Protein AF-A0A973R5W4-F1 (afdb_monomer)

Sequence (242 aa):
MTTSAPGATTPPGGSQQPSSAPAGGQPSASGNPPPAAAARPLAYGGRLGATETSSTAATSLTVQASSGSSDGDTLLLSVMLTNTRSGGVGATDSAGNSYSVIADQSDGAGDRTLILGAVNAKALRSGGTVTLTFPATAERHAALDAFHGVTKVTGHSSATAASGSFASGAAPAASASSIVFGAAGVQGGSTVAWSSALTALPTLVVAPSDQLATAYAVVGSGSYQASGSCDHQWMADVVTLA

Secondary structure (DSSP, 8-state):
-------------------PPPP--------PPPPPPPPPPPEEEEEEEEEEEEEEEEEEEEEE-SSPPPTTEEEEEEEEEESPPSS--EEEETT--EEEEEEEEE-SSS-EEEEEEEEEE--PPTT-EEEEEEEEEEEEEEEEEEEES---EEEEEEEEESSSSEEEEEEEE-SSSEEEEEEEEE-SSSPPEE-TTSEEPPPEEETTTEEEEEEEEEE-SEEEEEEEE-SS-EEEEEEEE-

Mean predicted aligned error: 9.6 Å

Nearest PDB structures (foldseek):
  8qf8-assembly1_B  TM=5.170E-01  e=1.534E+00  Bacteroides thetaiotaomicron
  8qf8-assembly1_A  TM=5.169E-01  e=1.534E+00  Bacteroides thetaiotaomicron
  5opj-assembly1_A  TM=4.923E-01  e=2.147E+00  Bacteroides thetaiotaomicron
  6mrm-assembly1_A  TM=2.446E-01  e=1.265E+00  Red clover necrotic mosaic virus
  2uy9-assembly1_A  TM=1.902E-01  e=1.265E+00  Bacillus subtilis

Solvent-accessible surface area (backbone atoms only — not comparable to full-atom values): 13006 Å² total; per-residue (Å²): 139,92,81,84,89,81,90,88,84,88,88,83,90,83,94,77,87,89,86,86,81,84,83,80,78,75,84,80,79,81,69,74,76,78,78,77,78,77,84,55,67,78,45,82,68,47,76,25,26,60,42,71,44,79,53,79,67,38,46,62,50,69,32,52,18,76,43,56,55,54,70,44,23,21,40,37,38,38,37,25,37,32,67,27,48,88,72,72,68,48,36,37,34,75,62,71,43,62,34,46,77,70,42,76,32,60,73,84,85,24,36,34,20,35,34,29,37,24,67,55,23,62,42,37,44,52,80,28,41,39,43,37,38,38,40,52,20,36,32,41,36,38,39,34,36,34,28,33,45,33,76,42,78,63,36,51,24,58,31,60,46,80,48,43,61,47,56,1,47,67,18,46,28,88,33,83,57,19,39,42,40,23,41,35,23,27,69,30,64,59,81,76,43,70,39,90,82,42,50,74,48,87,60,47,75,38,89,92,35,34,30,38,37,36,31,34,35,82,42,50,56,52,70,48,57,26,43,31,45,38,70,26,28,34,20,20,30,18,40,19,32,59

Radius of gyration: 30.78 Å; Cα contacts (8 Å, |Δi|>4): 693; chains: 1; bounding box: 70×103×73 Å

pLDDT: mean 87.83, std 18.66, range [34.34, 98.88]

Foldseek 3Di:
DDDDDDDDDDDDDDDDDDDDDDDDDDPPPPDDDDPPDDQKDKDWPDWQWKDWDQAFWDFKDKTAGQAKDAQQKKKKKKKKFAQFDDDDKWKAKPQGFTWAWADWDDPVRHIIITIIMGGRDHMQHHRIMMMMGGGTTRIMIMIMIIIGSFHDWQWKFKDKDFFWKDKRDKIWAAAQKKKKKKWKWFDAFDDWDWDPQWAWDDWDADPPGTITTMTMDIDGTDIDIGITTGGGIMMMMMIMTD

Structure (mmCIF, N/CA/C/O backbone):
data_AF-A0A973R5W4-F1
#
_entry.id   AF-A0A973R5W4-F1
#
loop_
_atom_site.group_PDB
_atom_site.id
_atom_site.type_symbol
_atom_site.label_atom_id
_atom_site.label_alt_id
_atom_site.label_comp_id
_atom_site.label_asym_id
_atom_site.label_entity_id
_atom_site.label_seq_id
_atom_site.pdbx_PDB_ins_code
_atom_site.Cartn_x
_atom_site.Cartn_y
_atom_site.Cartn_z
_atom_site.occupancy
_atom_site.B_iso_or_equiv
_atom_site.auth_seq_id
_atom_site.auth_comp_id
_atom_site.auth_asym_id
_atom_site.auth_atom_id
_atom_site.pdbx_PDB_model_num
ATOM 1 N N . MET A 1 1 ? -24.355 85.443 29.921 1.00 41.81 1 MET A N 1
ATOM 2 C CA . MET A 1 1 ? -25.640 86.000 30.389 1.00 41.81 1 MET A CA 1
ATOM 3 C C . MET A 1 1 ? -26.669 84.875 30.263 1.00 41.81 1 MET A C 1
ATOM 5 O O . MET A 1 1 ? -27.002 84.552 29.137 1.00 41.81 1 MET A O 1
ATOM 9 N N . THR A 1 2 ? -26.939 84.013 31.249 1.00 48.06 2 THR A N 1
ATOM 10 C CA . THR A 1 2 ? -27.490 84.202 32.616 1.00 48.06 2 THR A CA 1
ATOM 11 C C . THR A 1 2 ? -28.967 84.613 32.655 1.00 48.06 2 THR A C 1
ATOM 13 O O . THR A 1 2 ? -29.273 85.799 32.648 1.00 48.06 2 THR A O 1
ATOM 16 N N . THR A 1 3 ? -29.849 83.618 32.771 1.00 46.31 3 THR A N 1
ATOM 17 C CA . THR A 1 3 ? -31.156 83.626 33.470 1.00 46.31 3 THR A CA 1
ATOM 18 C C . THR A 1 3 ? -31.479 82.141 33.747 1.00 46.31 3 THR A C 1
ATOM 20 O O . THR A 1 3 ? -31.414 81.334 32.829 1.00 46.31 3 THR A O 1
ATOM 23 N N . SER A 1 4 ? -31.461 81.654 34.994 1.00 40.12 4 SER A N 1
ATOM 24 C CA . SER A 1 4 ? -32.486 81.780 36.057 1.00 40.12 4 SER A CA 1
ATOM 25 C C . SER A 1 4 ? -33.725 80.906 35.758 1.00 40.12 4 SER A C 1
ATOM 27 O O . SER A 1 4 ? -34.471 81.255 34.856 1.00 40.12 4 SER A O 1
ATOM 29 N N . ALA A 1 5 ? -33.896 79.707 36.351 1.00 43.06 5 ALA A N 1
ATOM 30 C CA . ALA A 1 5 ? -34.339 79.411 37.744 1.00 43.06 5 ALA A CA 1
ATOM 31 C C . ALA A 1 5 ? -35.895 79.295 37.856 1.00 43.06 5 ALA A C 1
ATOM 33 O O . ALA A 1 5 ? -36.564 79.676 36.902 1.00 43.06 5 ALA A O 1
ATOM 34 N N . PRO A 1 6 ? -36.515 78.902 38.997 1.00 52.91 6 PRO A N 1
ATOM 35 C CA . PRO A 1 6 ? -36.261 77.745 39.890 1.00 52.91 6 PRO A CA 1
ATOM 36 C C . PRO A 1 6 ? -37.546 76.996 40.384 1.00 52.91 6 PRO A C 1
ATOM 38 O O . PRO A 1 6 ? -38.647 77.522 40.284 1.00 52.91 6 PRO A O 1
ATOM 41 N N . GLY A 1 7 ? -37.375 75.852 41.081 1.00 36.78 7 GLY A N 1
ATOM 42 C CA . GLY A 1 7 ? -38.355 75.251 42.033 1.00 36.78 7 GLY A CA 1
ATOM 43 C C . GLY A 1 7 ? -39.639 74.638 41.425 1.00 36.78 7 GLY A C 1
ATOM 44 O O . GLY A 1 7 ? -39.893 74.814 40.245 1.00 36.78 7 GLY A O 1
ATOM 45 N N . ALA A 1 8 ? -40.526 73.911 42.124 1.00 39.72 8 ALA A N 1
ATOM 46 C CA . ALA A 1 8 ? -40.527 73.150 43.396 1.00 39.72 8 ALA A CA 1
ATOM 47 C C . ALA A 1 8 ? -41.842 72.285 43.409 1.00 39.72 8 ALA A C 1
ATOM 49 O O . ALA A 1 8 ? -42.698 72.520 42.561 1.00 39.72 8 ALA A O 1
ATOM 50 N N . THR A 1 9 ? -42.144 71.283 44.255 1.00 41.94 9 THR A N 1
ATOM 51 C CA . THR A 1 9 ? -41.522 70.712 45.474 1.00 41.94 9 THR A CA 1
ATOM 52 C C . THR A 1 9 ? -41.948 69.230 45.642 1.00 41.94 9 THR A C 1
ATOM 54 O O . THR A 1 9 ? -43.009 68.840 45.164 1.00 41.94 9 THR A O 1
ATOM 57 N N . THR A 1 10 ? -41.172 68.417 46.366 1.00 41.16 10 THR A N 1
ATOM 58 C CA . THR A 1 10 ? -41.550 67.096 46.946 1.00 41.16 10 THR A CA 1
ATOM 59 C C . THR A 1 10 ? -42.310 67.275 48.289 1.00 41.16 10 THR A C 1
ATOM 61 O O . THR A 1 10 ? -42.297 68.406 48.781 1.00 41.16 10 THR A O 1
ATOM 64 N N . PRO A 1 11 ? -42.871 66.244 48.988 1.00 49.38 11 PRO A N 1
ATOM 65 C CA . PRO A 1 11 ? -43.066 64.797 48.708 1.00 49.38 11 PRO A CA 1
ATOM 66 C C . PRO A 1 11 ? -44.513 64.334 49.126 1.00 49.38 11 PRO A C 1
ATOM 68 O O . PRO A 1 11 ? -45.420 65.150 48.989 1.00 49.38 11 PRO A O 1
ATOM 71 N N . PRO A 1 12 ? -44.792 63.159 49.760 1.00 49.22 12 PRO A N 1
ATOM 72 C CA . PRO A 1 12 ? -44.347 61.761 49.575 1.00 49.22 12 PRO A CA 1
ATOM 73 C C . PRO A 1 12 ? -45.507 60.743 49.335 1.00 49.22 12 PRO A C 1
ATOM 75 O O . PRO A 1 12 ? -46.654 60.999 49.673 1.00 49.22 12 PRO A O 1
ATOM 78 N N . GLY A 1 13 ? -45.151 59.508 48.946 1.00 34.50 13 GLY A N 1
ATOM 79 C CA . GLY A 1 13 ? -45.700 58.275 49.555 1.00 34.50 13 GLY A CA 1
ATOM 80 C C . GLY A 1 13 ? -47.079 57.742 49.118 1.00 34.50 13 GLY A C 1
ATOM 81 O O . GLY A 1 13 ? -48.115 58.304 49.445 1.00 34.50 13 GLY A O 1
ATOM 82 N N . GLY A 1 14 ? -47.098 56.547 48.511 1.00 34.47 14 GLY A N 1
ATOM 83 C CA . GLY A 1 14 ? -48.326 55.767 48.295 1.00 34.47 14 GLY A CA 1
ATOM 84 C C . GLY A 1 14 ? -48.106 54.543 47.403 1.00 34.47 14 GLY A C 1
ATOM 85 O O . GLY A 1 14 ? -47.950 54.677 46.194 1.00 34.47 14 GLY A O 1
ATOM 86 N N . SER A 1 15 ? -48.081 53.343 47.982 1.00 39.19 15 SER A N 1
ATOM 87 C CA . SER A 1 15 ? -47.866 52.084 47.255 1.00 39.19 15 SER A CA 1
ATOM 88 C C . SER A 1 15 ? -49.168 51.495 46.700 1.00 39.19 15 SER A C 1
ATOM 90 O O . SER A 1 15 ? -50.037 51.120 47.487 1.00 39.19 15 SER A O 1
ATOM 92 N N . GLN A 1 16 ? -49.262 51.316 45.376 1.00 34.34 16 GLN A N 1
ATOM 93 C CA . GLN A 1 16 ? -50.253 50.442 44.730 1.00 34.34 16 GLN A CA 1
ATOM 94 C C . GLN A 1 16 ? -49.644 49.665 43.542 1.00 34.34 16 GLN A C 1
ATOM 96 O O . GLN A 1 16 ? -49.005 50.236 42.662 1.00 34.34 16 GLN A O 1
ATOM 101 N N . GLN A 1 17 ? -49.871 48.350 43.535 1.00 36.06 17 GLN A N 1
ATOM 102 C CA . GLN A 1 17 ? -49.859 47.453 42.362 1.00 36.06 17 GLN A CA 1
ATOM 103 C C . GLN A 1 17 ? -51.226 47.583 41.631 1.00 36.06 17 GLN A C 1
ATOM 105 O O . GLN A 1 17 ? -52.138 48.140 42.245 1.00 36.06 17 GLN A O 1
ATOM 110 N N . PRO A 1 18 ? -51.490 46.976 40.445 1.00 50.81 18 PRO A N 1
ATOM 111 C CA . PRO A 1 18 ? -50.604 46.299 39.482 1.00 50.81 18 PRO A CA 1
ATOM 112 C C . PRO A 1 18 ? -50.848 46.695 37.995 1.00 50.81 18 PRO A C 1
ATOM 114 O O . PRO A 1 18 ? -51.856 47.304 37.654 1.00 50.81 18 PRO A O 1
ATOM 117 N N . SER A 1 19 ? -50.007 46.223 37.064 1.00 40.34 19 SER A N 1
ATOM 118 C CA . SER A 1 19 ? -50.464 45.636 35.777 1.00 40.34 19 SER A CA 1
ATOM 119 C C . SER A 1 19 ? -49.307 44.974 35.011 1.00 40.34 19 SER A C 1
ATOM 121 O O . SER A 1 19 ? -48.153 45.377 35.116 1.00 40.34 19 SER A O 1
ATOM 123 N N . SER A 1 20 ? -49.615 43.887 34.302 1.00 41.31 20 SER A N 1
ATOM 124 C CA . SER A 1 20 ? -48.661 42.921 33.739 1.00 41.31 20 SER A CA 1
ATOM 125 C C . SER A 1 20 ? -48.180 43.250 32.322 1.00 41.31 20 SER A C 1
ATOM 127 O O . SER A 1 20 ? -49.003 43.492 31.439 1.00 41.31 20 SER A O 1
ATOM 129 N N . ALA A 1 21 ? -46.877 43.100 32.068 1.00 45.41 21 ALA A N 1
ATOM 130 C CA . ALA A 1 21 ? -46.329 42.913 30.721 1.00 45.41 21 ALA A CA 1
ATOM 131 C C . ALA A 1 21 ? -46.312 41.410 30.349 1.00 45.41 21 ALA A C 1
ATOM 133 O O . ALA A 1 21 ? -46.141 40.575 31.242 1.00 45.41 21 ALA A O 1
ATOM 134 N N . PRO A 1 22 ? -46.501 41.032 29.069 1.00 42.78 22 PRO A N 1
ATOM 135 C CA . PRO A 1 22 ? -46.602 39.630 28.671 1.00 42.78 22 PRO A CA 1
ATOM 136 C C . PRO A 1 22 ? -45.238 38.927 28.643 1.00 42.78 22 PRO A C 1
ATOM 138 O O . PRO A 1 22 ? -44.212 39.522 28.317 1.00 42.78 22 PRO A O 1
ATOM 141 N N . ALA A 1 23 ? -45.242 37.631 28.957 1.00 42.50 23 ALA A N 1
ATOM 142 C CA . ALA A 1 23 ? -44.045 36.801 28.953 1.00 42.50 23 ALA A CA 1
ATOM 143 C C . ALA A 1 23 ? -43.488 36.625 27.530 1.00 42.50 23 ALA A C 1
ATOM 145 O O . ALA A 1 23 ? -44.130 36.023 26.668 1.00 42.50 23 ALA A O 1
ATOM 146 N N . GLY A 1 24 ? -42.260 37.095 27.301 1.00 38.72 24 GLY A N 1
ATOM 147 C CA . GLY A 1 24 ? -41.472 36.688 26.142 1.00 38.72 24 GLY A CA 1
ATOM 148 C C . GLY A 1 24 ? -41.091 35.217 26.288 1.00 38.72 24 GLY A C 1
ATOM 149 O O . GLY A 1 24 ? -40.287 34.871 27.152 1.00 38.72 24 GLY A O 1
ATOM 150 N N . GLY A 1 25 ? -41.683 34.346 25.472 1.00 36.06 25 GLY A N 1
ATOM 151 C CA . GLY A 1 25 ? -41.380 32.920 25.503 1.00 36.06 25 GLY A CA 1
ATOM 152 C C . GLY A 1 25 ? -39.936 32.651 25.086 1.00 36.06 25 GLY A C 1
ATOM 153 O O . GLY A 1 25 ? -39.581 32.852 23.926 1.00 36.06 25 GLY A O 1
ATOM 154 N N . GLN A 1 26 ? -39.111 32.146 26.009 1.00 50.00 26 GLN A N 1
ATOM 155 C CA . GLN A 1 26 ? -37.865 31.486 25.625 1.00 50.00 26 GLN A CA 1
ATOM 156 C C . GLN A 1 26 ? -38.207 30.266 24.755 1.00 50.00 26 GLN A C 1
ATOM 158 O O . GLN A 1 26 ? -39.028 29.446 25.180 1.00 50.00 26 GLN A O 1
ATOM 163 N N . PRO A 1 27 ? -37.587 30.091 23.573 1.00 44.69 27 PRO A N 1
ATOM 164 C CA . PRO A 1 27 ? -37.740 28.860 22.815 1.00 44.69 27 PRO A CA 1
ATOM 165 C C . PRO A 1 27 ? -37.161 27.703 23.635 1.00 44.69 27 PRO A C 1
ATOM 167 O O . PRO A 1 27 ? -35.961 27.650 23.909 1.00 44.69 27 PRO A O 1
ATOM 170 N N . SER A 1 28 ? -38.029 26.780 24.050 1.00 47.47 28 SER A N 1
ATOM 171 C CA . SER A 1 28 ? -37.620 25.575 24.766 1.00 47.47 28 SER A CA 1
ATOM 172 C C . SER A 1 28 ? -36.953 24.617 23.780 1.00 47.47 28 SER A C 1
ATOM 174 O O . SER A 1 28 ? -37.613 23.828 23.107 1.00 47.47 28 SER A O 1
ATOM 176 N N . ALA A 1 29 ? -35.630 24.718 23.656 1.00 55.09 29 ALA A N 1
ATOM 177 C CA . ALA A 1 29 ? -34.817 23.808 22.859 1.00 55.09 29 ALA A CA 1
ATOM 178 C C . ALA A 1 29 ? -34.617 22.472 23.602 1.00 55.09 29 ALA A C 1
ATOM 180 O O . ALA A 1 29 ? -33.504 22.100 23.958 1.00 55.09 29 ALA A O 1
ATOM 181 N N . SER A 1 30 ? -35.706 21.735 23.836 1.00 55.31 30 SER A N 1
ATOM 182 C CA . SER A 1 30 ? -35.709 20.391 24.438 1.00 55.31 30 SER A CA 1
ATOM 183 C C . SER A 1 30 ? -35.350 19.277 23.438 1.00 55.31 30 SER A C 1
ATOM 185 O O . SER A 1 30 ? -35.745 18.122 23.594 1.00 55.31 30 SER A O 1
ATOM 187 N N . GLY A 1 31 ? -34.573 19.614 22.405 1.00 50.41 31 GLY A N 1
ATOM 188 C CA . GLY A 1 31 ? -33.972 18.645 21.500 1.00 50.41 31 GLY A CA 1
ATOM 189 C C . GLY A 1 31 ? -32.718 18.057 22.133 1.00 50.41 31 GLY A C 1
ATOM 190 O O . GLY A 1 31 ? -31.652 18.664 22.059 1.00 50.41 31 GLY A O 1
ATOM 191 N N . ASN A 1 32 ? -32.834 16.870 22.731 1.00 59.94 32 ASN A N 1
ATOM 192 C CA . ASN A 1 32 ? -31.657 16.067 23.060 1.00 59.94 32 ASN A CA 1
ATOM 193 C C . ASN A 1 32 ? -30.874 15.841 21.748 1.00 59.94 32 ASN A C 1
ATOM 195 O O . ASN A 1 32 ? -31.508 15.453 20.759 1.00 59.94 32 ASN A O 1
ATOM 199 N N . PRO A 1 33 ? -29.555 16.110 21.678 1.00 58.47 33 PRO A N 1
ATOM 200 C CA . PRO A 1 33 ? -28.809 15.909 20.441 1.00 58.47 33 PRO A CA 1
ATOM 201 C C . PRO A 1 33 ? -28.956 14.450 19.983 1.00 58.47 33 PRO A C 1
ATOM 203 O O . PRO A 1 33 ? -29.009 13.554 20.836 1.00 58.47 33 PRO A O 1
ATOM 206 N N . PRO A 1 34 ? -29.047 14.186 18.664 1.00 58.06 34 PRO A N 1
ATOM 207 C CA . PRO A 1 34 ? -29.135 12.819 18.171 1.00 58.06 34 PRO A CA 1
ATOM 208 C C . PRO A 1 34 ? -27.940 12.019 18.711 1.00 58.06 34 PRO A C 1
ATOM 210 O O . PRO A 1 34 ? -26.826 12.554 18.743 1.00 58.06 34 PRO A O 1
ATOM 213 N N . PRO A 1 35 ? -28.150 10.771 19.172 1.00 53.19 35 PRO A N 1
ATOM 214 C CA . PRO A 1 35 ? -27.073 9.975 19.742 1.00 53.19 35 PRO A CA 1
ATOM 215 C C . PRO A 1 35 ? -25.936 9.865 18.728 1.00 53.19 35 PRO A C 1
ATOM 217 O O . PRO A 1 35 ? -26.168 9.548 17.559 1.00 53.19 35 PRO A O 1
ATOM 220 N N . ALA A 1 36 ? -24.713 10.153 19.177 1.00 65.62 36 ALA A N 1
ATOM 221 C CA . ALA A 1 36 ? -23.533 10.051 18.333 1.00 65.62 36 ALA A CA 1
ATOM 222 C C . ALA A 1 36 ? -23.458 8.640 17.733 1.00 65.62 36 ALA A C 1
ATOM 224 O O . ALA A 1 36 ? -23.606 7.648 18.453 1.00 65.62 36 ALA A O 1
ATOM 225 N N . ALA A 1 37 ? -23.247 8.555 16.418 1.00 64.31 37 ALA A N 1
ATOM 226 C CA . ALA A 1 37 ? -23.084 7.273 15.749 1.00 64.31 37 ALA A CA 1
ATOM 227 C C . ALA A 1 37 ? -21.925 6.504 16.401 1.00 64.31 37 ALA A C 1
ATOM 229 O O . ALA A 1 37 ? -20.855 7.068 16.640 1.00 64.31 37 ALA A O 1
ATOM 230 N N . ALA A 1 38 ? -22.150 5.227 16.715 1.00 68.38 38 ALA A N 1
ATOM 231 C CA . ALA A 1 38 ? -21.132 4.397 17.344 1.00 68.38 38 ALA A CA 1
ATOM 232 C C . ALA A 1 38 ? -19.883 4.319 16.451 1.00 68.38 38 ALA A C 1
ATOM 234 O O . ALA A 1 38 ? -19.994 4.135 15.236 1.00 68.38 38 ALA A O 1
ATOM 235 N N . ALA A 1 39 ? -18.700 4.446 17.058 1.00 77.12 39 ALA A N 1
ATOM 236 C CA . ALA A 1 39 ? -17.440 4.331 16.336 1.00 77.12 39 ALA A CA 1
ATOM 237 C C . ALA A 1 39 ? -17.351 2.959 15.651 1.00 77.12 39 ALA A C 1
ATOM 239 O O . ALA A 1 39 ? -17.569 1.917 16.275 1.00 77.12 39 ALA A O 1
ATOM 240 N N . ARG A 1 40 ? -17.047 2.964 14.353 1.00 87.31 40 ARG A N 1
ATOM 241 C CA . ARG A 1 40 ? -16.944 1.741 13.557 1.00 87.31 40 ARG A CA 1
ATOM 242 C C . ARG A 1 40 ? -15.631 1.021 13.896 1.00 87.31 40 ARG A C 1
ATOM 244 O O . ARG A 1 40 ? -14.597 1.686 13.922 1.00 87.31 40 ARG A O 1
ATOM 251 N N . PRO A 1 41 ? -15.638 -0.297 14.169 1.00 92.75 41 PRO A N 1
ATOM 252 C CA . PRO A 1 41 ? -14.423 -1.017 14.545 1.00 92.75 41 PRO A CA 1
ATOM 253 C C . PRO A 1 41 ? -13.398 -1.047 13.405 1.00 92.75 41 PRO A C 1
ATOM 255 O O . PRO A 1 41 ? -13.768 -1.064 12.227 1.00 92.75 41 PRO A O 1
ATOM 258 N N . LEU A 1 42 ? -12.11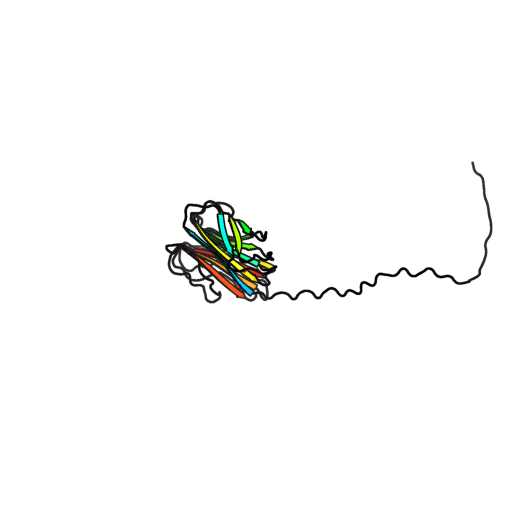5 -1.103 13.775 1.00 95.81 42 LEU A N 1
ATOM 259 C CA . LEU A 1 42 ? -11.014 -1.280 12.831 1.00 95.81 42 LEU A CA 1
ATOM 260 C C . LEU A 1 42 ? -11.078 -2.671 12.194 1.00 95.81 42 LEU A C 1
ATOM 262 O O . LEU A 1 42 ? -11.038 -3.684 12.891 1.00 95.81 42 LEU A O 1
ATOM 266 N N . ALA A 1 43 ? -11.175 -2.715 10.866 1.00 97.19 43 ALA A N 1
ATOM 267 C CA . ALA A 1 43 ? -11.211 -3.955 10.097 1.00 97.19 43 ALA A CA 1
ATOM 268 C C . ALA A 1 43 ? -10.709 -3.743 8.663 1.00 97.19 43 ALA A C 1
ATOM 270 O O . ALA A 1 43 ? -10.750 -2.633 8.135 1.00 97.19 43 ALA A O 1
ATOM 271 N N . TYR A 1 44 ? -10.279 -4.823 8.014 1.00 98.19 44 TYR A N 1
ATOM 272 C CA . TYR A 1 44 ? -10.067 -4.848 6.567 1.00 98.19 44 TYR A CA 1
ATOM 273 C C . TYR A 1 44 ? -11.412 -5.016 5.851 1.00 98.19 44 TYR A C 1
ATOM 275 O O . TYR A 1 44 ? -12.197 -5.893 6.208 1.00 98.19 44 TYR A O 1
ATOM 283 N N . GLY A 1 45 ? -11.672 -4.159 4.865 1.00 97.50 45 GLY A N 1
ATOM 284 C CA . GLY A 1 45 ? -12.884 -4.162 4.044 1.00 97.50 45 GLY A CA 1
ATOM 285 C C . GLY A 1 45 ? -12.760 -4.932 2.730 1.00 97.50 45 GLY A C 1
ATOM 286 O O . GLY A 1 45 ? -13.772 -5.176 2.078 1.00 97.50 45 GLY A O 1
ATOM 287 N N . GLY A 1 46 ? -11.544 -5.332 2.349 1.00 98.19 46 GLY A N 1
ATOM 288 C CA . GLY A 1 46 ? -11.275 -6.102 1.135 1.00 98.19 46 GLY A CA 1
ATOM 289 C C . GLY A 1 46 ? -10.501 -5.339 0.057 1.00 98.19 46 GLY A C 1
ATOM 290 O O . GLY A 1 46 ? -10.396 -4.110 0.067 1.00 98.19 46 GLY A O 1
ATOM 291 N N . ARG A 1 47 ? -9.973 -6.111 -0.898 1.00 98.56 47 ARG A N 1
ATOM 292 C CA . ARG A 1 47 ? -9.317 -5.639 -2.121 1.00 98.56 47 ARG A CA 1
ATOM 293 C C . ARG A 1 47 ? -10.399 -5.145 -3.073 1.00 98.56 47 ARG A C 1
ATOM 295 O O . ARG A 1 47 ? -11.183 -5.944 -3.577 1.00 98.56 47 ARG A O 1
ATOM 302 N N . LEU A 1 48 ? -10.434 -3.838 -3.314 1.00 98.50 48 LEU A N 1
ATOM 303 C CA . LEU A 1 48 ? -11.397 -3.212 -4.218 1.00 98.50 48 LEU A CA 1
ATOM 304 C C . LEU A 1 48 ? -11.006 -3.380 -5.681 1.00 98.50 48 LEU A C 1
ATOM 306 O O . LEU A 1 48 ? -11.876 -3.492 -6.532 1.00 98.50 48 LEU A O 1
ATOM 310 N N . GLY A 1 49 ? -9.710 -3.368 -5.984 1.00 98.38 49 GLY A N 1
ATOM 311 C CA . GLY A 1 49 ? -9.212 -3.456 -7.350 1.00 98.38 49 GLY A CA 1
ATOM 312 C C . GLY A 1 49 ? -7.708 -3.673 -7.397 1.00 98.38 49 GLY A C 1
ATOM 313 O O . GLY A 1 49 ? -6.993 -3.382 -6.438 1.00 98.38 49 GLY A O 1
ATOM 314 N N . ALA A 1 50 ? -7.230 -4.192 -8.520 1.00 97.75 50 ALA A N 1
ATOM 315 C CA . ALA A 1 50 ? -5.813 -4.360 -8.801 1.00 97.75 50 ALA A CA 1
ATOM 316 C C . ALA A 1 50 ? -5.552 -4.195 -10.299 1.00 97.75 50 ALA A C 1
ATOM 318 O O . ALA A 1 50 ? -6.435 -4.444 -11.122 1.00 97.75 50 ALA A O 1
ATOM 319 N N . THR A 1 51 ? -4.352 -3.757 -10.666 1.00 95.75 51 THR A N 1
ATOM 320 C CA . THR A 1 51 ? -3.904 -3.689 -12.062 1.00 95.75 51 THR A CA 1
ATOM 321 C C . THR A 1 51 ? -2.389 -3.815 -12.109 1.00 95.75 51 THR A C 1
ATOM 323 O O . THR A 1 51 ? -1.688 -3.211 -11.302 1.00 95.75 51 THR A O 1
ATOM 326 N N . GLU A 1 52 ? -1.888 -4.590 -13.062 1.00 88.56 52 GLU A N 1
ATOM 327 C CA . GLU A 1 52 ? -0.466 -4.864 -13.248 1.00 88.56 52 GLU A CA 1
ATOM 328 C C . GLU A 1 52 ? -0.135 -4.793 -14.747 1.00 88.56 52 GLU A C 1
ATOM 330 O O . GLU A 1 52 ? -0.971 -5.133 -15.590 1.00 88.56 52 GLU A O 1
ATOM 335 N N . THR A 1 53 ? 1.010 -4.221 -15.122 1.00 84.31 53 THR A N 1
ATOM 336 C CA . THR A 1 53 ? 1.350 -3.966 -16.531 1.00 84.31 53 THR A CA 1
ATOM 337 C C . THR A 1 53 ? 2.853 -3.781 -16.739 1.00 84.31 53 THR A C 1
ATOM 339 O O . THR A 1 53 ? 3.411 -2.776 -16.297 1.00 84.31 53 THR A O 1
ATOM 342 N N . SER A 1 54 ? 3.460 -4.667 -17.536 1.00 76.56 54 SER A N 1
ATOM 343 C CA . SER A 1 54 ? 4.706 -4.398 -18.270 1.00 76.56 54 SER A CA 1
ATOM 344 C C . SER A 1 54 ? 4.346 -3.889 -19.667 1.00 76.56 54 SER A C 1
ATOM 346 O O . SER A 1 54 ? 3.643 -4.569 -20.420 1.00 76.56 54 SER A O 1
ATOM 348 N N . SER A 1 55 ? 4.740 -2.659 -20.006 1.00 67.62 55 SER A N 1
ATOM 349 C CA . SER A 1 55 ? 4.424 -2.049 -21.304 1.00 67.62 55 SER A CA 1
ATOM 350 C C . SER A 1 55 ? 5.459 -1.005 -21.724 1.00 67.62 55 SER A C 1
ATOM 352 O O . SER A 1 55 ? 6.428 -0.730 -21.023 1.00 67.62 55 SER A O 1
ATOM 354 N N . THR A 1 56 ? 5.224 -0.347 -22.864 1.00 80.31 56 THR A N 1
ATOM 355 C CA . THR A 1 56 ? 5.872 0.936 -23.175 1.00 80.31 56 THR A CA 1
ATOM 356 C C . THR A 1 56 ? 5.737 1.902 -21.996 1.00 80.31 56 THR A C 1
ATOM 358 O O . THR A 1 56 ? 4.694 1.926 -21.335 1.00 80.31 56 THR A O 1
ATOM 361 N N . ALA A 1 57 ? 6.785 2.698 -21.759 1.00 90.06 57 ALA A N 1
ATOM 362 C CA . ALA A 1 57 ? 6.853 3.616 -20.632 1.00 90.06 57 ALA A CA 1
ATOM 363 C C . ALA A 1 57 ? 5.641 4.561 -20.576 1.00 90.06 57 ALA A C 1
ATOM 365 O O . ALA A 1 57 ? 5.304 5.219 -21.563 1.00 90.06 57 ALA A O 1
ATOM 366 N N . ALA A 1 58 ? 5.015 4.641 -19.404 1.00 94.44 58 ALA A N 1
ATOM 367 C CA . ALA A 1 58 ? 3.799 5.408 -19.158 1.00 94.44 58 ALA A CA 1
ATOM 368 C C . ALA A 1 58 ? 3.971 6.366 -17.970 1.00 94.44 58 ALA A C 1
ATOM 370 O O . ALA A 1 58 ? 4.887 6.215 -17.163 1.00 94.44 58 ALA A O 1
ATOM 371 N N . THR A 1 59 ? 3.071 7.343 -17.862 1.00 97.00 59 THR A N 1
ATOM 372 C CA . THR A 1 59 ? 3.021 8.346 -16.778 1.00 97.00 59 THR A CA 1
ATOM 373 C C . THR A 1 59 ? 1.736 8.271 -15.946 1.00 97.00 59 THR A C 1
ATOM 375 O O . THR A 1 59 ? 1.498 9.108 -15.074 1.00 97.00 59 THR A O 1
ATOM 378 N N . SER A 1 60 ? 0.879 7.283 -16.217 1.00 96.56 60 SER A N 1
ATOM 379 C CA . SER A 1 60 ? -0.349 7.034 -15.464 1.00 96.56 60 SER A CA 1
ATOM 380 C C . SER A 1 60 ? -0.753 5.559 -15.465 1.00 96.56 60 SER A C 1
ATOM 382 O O . SER A 1 60 ? -0.347 4.768 -16.324 1.00 96.56 60 SER A O 1
ATOM 384 N N . LEU A 1 61 ? -1.543 5.166 -14.468 1.00 96.44 61 LEU A N 1
ATOM 385 C CA . LEU A 1 61 ? -2.162 3.847 -14.339 1.00 96.44 61 LEU A CA 1
ATOM 386 C C . LEU A 1 61 ? -3.568 4.030 -13.764 1.00 96.44 61 LEU A C 1
ATOM 388 O O . LEU A 1 61 ? -3.761 4.834 -12.854 1.00 96.44 61 LEU A O 1
ATOM 392 N N . THR A 1 62 ? -4.538 3.272 -14.266 1.00 98.00 62 THR A N 1
ATOM 393 C CA . THR A 1 62 ? -5.903 3.274 -13.732 1.00 98.00 62 THR A CA 1
ATOM 394 C C . THR A 1 62 ? -6.205 1.925 -13.104 1.00 98.00 62 THR A C 1
ATOM 396 O O . THR A 1 62 ? -6.142 0.910 -13.791 1.00 98.00 62 THR A O 1
ATOM 399 N N . VAL A 1 63 ? -6.584 1.925 -11.825 1.00 98.31 63 VAL A N 1
ATOM 400 C CA . VAL A 1 63 ? -7.130 0.754 -11.133 1.00 98.31 63 VAL A CA 1
ATOM 401 C C . VAL A 1 63 ? -8.652 0.821 -11.192 1.00 98.31 63 VAL A C 1
ATOM 403 O O . VAL A 1 63 ? -9.254 1.799 -10.745 1.00 98.31 63 VAL A O 1
ATOM 406 N N . GLN A 1 64 ? -9.273 -0.218 -11.747 1.00 98.44 64 GLN A N 1
ATOM 407 C CA . GLN A 1 64 ? -10.728 -0.391 -11.761 1.00 98.44 64 GLN A CA 1
ATOM 408 C C . GLN A 1 64 ? -11.181 -1.058 -10.457 1.00 98.44 64 GLN A C 1
ATOM 410 O O . GLN A 1 64 ? -10.642 -2.097 -10.072 1.00 98.44 64 GLN A O 1
ATOM 415 N N . ALA A 1 65 ? -12.177 -0.482 -9.788 1.00 98.25 65 ALA A N 1
ATOM 416 C CA . ALA A 1 65 ? -12.770 -1.045 -8.583 1.00 98.25 65 ALA A CA 1
ATOM 417 C C . ALA A 1 65 ? -13.795 -2.132 -8.960 1.00 98.25 65 ALA A C 1
ATOM 419 O O . ALA A 1 65 ? -14.888 -1.831 -9.441 1.00 98.25 65 ALA A O 1
ATOM 420 N N . SER A 1 66 ? -13.456 -3.404 -8.752 1.00 97.69 66 SER A N 1
ATOM 421 C CA . SER A 1 66 ? -14.371 -4.537 -8.928 1.00 97.69 66 SER A CA 1
ATOM 422 C C . SER A 1 66 ? -15.456 -4.562 -7.843 1.00 97.69 66 SER A C 1
ATOM 424 O O . SER A 1 66 ? -16.614 -4.856 -8.142 1.00 97.69 66 SER A O 1
ATOM 426 N N . SER A 1 67 ? -15.130 -4.159 -6.612 1.00 97.00 67 SER A N 1
ATOM 427 C CA . SER A 1 67 ? -16.080 -3.948 -5.510 1.00 97.00 67 SER A CA 1
ATOM 428 C C . SER A 1 67 ? -16.073 -2.496 -5.022 1.00 97.00 67 SER A C 1
ATOM 430 O O . SER A 1 67 ? -15.162 -1.732 -5.324 1.00 97.00 67 SER A O 1
ATOM 432 N N . GLY A 1 68 ? -17.112 -2.092 -4.284 1.00 94.88 68 GLY A N 1
ATOM 433 C CA . GLY A 1 68 ? -17.222 -0.735 -3.738 1.00 94.88 68 GLY A CA 1
ATOM 434 C C . GLY A 1 68 ? -16.805 -0.624 -2.268 1.00 94.88 68 GLY A C 1
ATOM 435 O O . GLY A 1 68 ? -16.915 -1.597 -1.524 1.00 94.88 68 GLY A O 1
ATOM 436 N N . SER A 1 69 ? -16.384 0.571 -1.853 1.00 97.81 69 SER A N 1
ATOM 437 C CA . SER A 1 69 ? -16.173 0.944 -0.449 1.00 97.81 69 SER A CA 1
ATOM 438 C C . SER A 1 69 ? -17.429 1.562 0.176 1.00 97.81 69 SER A C 1
ATOM 440 O O . SER A 1 69 ? -18.386 1.925 -0.513 1.00 97.81 69 SER A O 1
ATOM 442 N N . SER A 1 70 ? -17.412 1.714 1.499 1.00 97.50 70 SER A N 1
ATOM 443 C CA . SER A 1 70 ? -18.364 2.543 2.246 1.00 97.50 70 SER A CA 1
ATOM 444 C C . SER A 1 70 ? -17.872 3.992 2.353 1.00 97.50 70 SER A C 1
ATOM 446 O O . SER A 1 70 ? -16.683 4.266 2.180 1.00 97.50 70 SER A O 1
ATOM 448 N N . ASP A 1 71 ? -18.778 4.923 2.666 1.00 96.94 71 ASP A N 1
ATOM 449 C CA . ASP A 1 71 ? -18.394 6.279 3.075 1.00 96.94 71 ASP A CA 1
ATOM 450 C C . ASP A 1 71 ? -17.645 6.222 4.417 1.00 96.94 71 ASP A C 1
ATOM 452 O O . ASP A 1 71 ? -18.025 5.477 5.325 1.00 96.94 71 ASP A O 1
ATOM 456 N N . GLY A 1 72 ? -16.577 7.008 4.540 1.00 97.38 72 GLY A N 1
ATOM 457 C CA . GLY A 1 72 ? -15.712 7.035 5.719 1.00 97.38 72 GLY A CA 1
ATOM 458 C C . GLY A 1 72 ? -14.699 5.886 5.797 1.00 97.38 72 GLY A C 1
ATOM 459 O O . GLY A 1 72 ? -13.943 5.820 6.765 1.00 97.38 72 GLY A O 1
ATOM 460 N N . ASP A 1 73 ? -14.638 4.997 4.800 1.00 98.44 73 ASP A N 1
ATOM 461 C CA . ASP A 1 73 ? -13.531 4.042 4.683 1.00 98.44 73 ASP A CA 1
ATOM 462 C C . ASP A 1 73 ? -12.204 4.776 4.443 1.00 98.44 73 ASP A C 1
ATOM 464 O O . ASP A 1 73 ? -12.156 5.847 3.841 1.00 98.44 73 ASP A O 1
ATOM 468 N N . THR A 1 74 ? -11.099 4.182 4.886 1.00 98.69 74 THR A N 1
ATOM 469 C CA . THR A 1 74 ? -9.764 4.566 4.424 1.00 98.69 74 THR A CA 1
ATOM 470 C C . THR A 1 74 ? -9.376 3.672 3.261 1.00 98.69 74 THR A C 1
ATOM 472 O O . THR A 1 74 ? -9.425 2.449 3.378 1.00 98.69 74 THR A O 1
ATOM 475 N N . LEU A 1 75 ? -8.986 4.277 2.144 1.00 98.88 75 LEU A N 1
ATOM 476 C CA . LEU A 1 75 ? -8.534 3.572 0.950 1.00 98.88 75 LEU A CA 1
ATOM 477 C C . LEU A 1 75 ? -7.015 3.675 0.860 1.00 98.88 75 LEU A C 1
ATOM 479 O O . LEU A 1 75 ? -6.492 4.787 0.776 1.00 98.88 75 LEU A O 1
ATOM 483 N N . LEU A 1 76 ? -6.319 2.539 0.862 1.00 98.88 76 LEU A N 1
ATOM 484 C CA . LEU A 1 76 ? -4.881 2.467 0.614 1.00 98.88 76 LEU A CA 1
ATOM 485 C C . LEU A 1 76 ? -4.612 1.964 -0.802 1.00 98.88 76 LEU A C 1
ATOM 487 O O . LEU A 1 76 ? -5.184 0.968 -1.235 1.00 98.88 76 LEU A O 1
ATOM 491 N N . LEU A 1 77 ? -3.726 2.660 -1.507 1.00 98.88 77 LEU A N 1
ATOM 492 C CA . LEU A 1 77 ? -3.231 2.299 -2.825 1.00 98.88 77 LEU A CA 1
ATOM 493 C C . LEU A 1 77 ? -1.746 1.943 -2.699 1.00 98.88 77 LEU A C 1
ATOM 495 O O . LEU A 1 77 ? -0.900 2.834 -2.596 1.00 98.88 77 LEU A O 1
ATOM 499 N N . SER A 1 78 ? -1.437 0.650 -2.696 1.00 98.88 78 SER A N 1
ATOM 500 C CA . SER A 1 78 ? -0.062 0.163 -2.829 1.00 98.88 78 SER A CA 1
ATOM 501 C C . SER A 1 78 ? 0.360 0.199 -4.287 1.00 98.88 78 SER A C 1
ATOM 503 O O . SER A 1 78 ? -0.435 -0.144 -5.163 1.00 98.88 78 SER A O 1
ATOM 505 N N . VAL A 1 79 ? 1.608 0.579 -4.543 1.00 98.50 79 VAL A N 1
ATOM 506 C CA . VAL A 1 79 ? 2.166 0.708 -5.890 1.00 98.50 79 VAL A CA 1
ATOM 507 C C . VAL A 1 79 ? 3.588 0.152 -5.918 1.00 98.50 79 VAL A C 1
ATOM 509 O O . VAL A 1 79 ? 4.360 0.404 -4.998 1.00 98.50 79 VAL A O 1
ATOM 512 N N . MET A 1 80 ? 3.940 -0.545 -6.995 1.00 97.62 80 MET A N 1
ATOM 513 C CA . MET A 1 80 ? 5.322 -0.800 -7.402 1.00 97.62 80 MET A CA 1
ATOM 514 C C . MET A 1 80 ? 5.530 -0.168 -8.782 1.00 97.62 80 MET A C 1
ATOM 516 O O . MET A 1 80 ? 4.667 -0.291 -9.653 1.00 97.62 80 MET A O 1
ATOM 520 N N . LEU A 1 81 ? 6.633 0.558 -8.960 1.00 96.38 81 LEU A N 1
ATOM 521 C CA . LEU A 1 81 ? 7.020 1.229 -10.204 1.00 96.38 81 LEU A CA 1
ATOM 522 C C . LEU A 1 81 ? 8.473 0.860 -10.524 1.00 96.38 81 LEU A C 1
ATOM 524 O O . LEU A 1 81 ? 9.328 1.038 -9.654 1.00 96.38 81 LEU A O 1
ATOM 528 N N . THR A 1 82 ? 8.770 0.391 -11.741 1.00 94.38 82 THR A N 1
ATOM 529 C CA . THR A 1 82 ? 10.146 0.022 -12.139 1.00 94.38 82 THR A CA 1
ATOM 530 C C . THR A 1 82 ? 10.699 0.871 -13.283 1.00 94.38 82 THR A C 1
ATOM 532 O O . THR A 1 82 ? 9.974 1.313 -14.188 1.00 94.38 82 THR A O 1
ATOM 535 N N . ASN A 1 83 ? 12.015 1.107 -13.255 1.00 93.06 83 ASN A N 1
ATOM 536 C CA . ASN A 1 83 ? 12.734 1.966 -14.205 1.00 93.06 83 ASN A CA 1
ATOM 537 C C . ASN A 1 83 ? 12.142 3.395 -14.285 1.00 93.06 83 ASN A C 1
ATOM 539 O O . ASN A 1 83 ? 12.036 4.006 -15.355 1.00 93.06 83 ASN A O 1
ATOM 543 N N . THR A 1 84 ? 11.722 3.921 -13.135 1.00 95.12 84 THR A N 1
ATOM 544 C CA . THR A 1 84 ? 10.994 5.184 -12.964 1.00 95.12 84 THR A CA 1
ATOM 545 C C . THR A 1 84 ? 11.930 6.385 -13.018 1.00 95.12 84 THR A C 1
ATOM 547 O O . THR A 1 84 ? 12.931 6.465 -12.304 1.00 95.12 84 THR A O 1
ATOM 550 N N . ARG A 1 85 ? 11.578 7.398 -13.815 1.00 96.12 85 ARG A N 1
ATOM 551 C CA . ARG A 1 85 ? 12.239 8.714 -13.753 1.00 96.12 85 ARG A CA 1
ATOM 552 C C . ARG A 1 85 ? 11.996 9.387 -12.393 1.00 96.12 85 ARG A C 1
ATOM 554 O O . ARG A 1 85 ? 10.960 9.199 -11.769 1.00 96.12 85 ARG A O 1
ATOM 561 N N . SER A 1 86 ? 12.913 10.241 -11.944 1.00 94.62 86 SER A 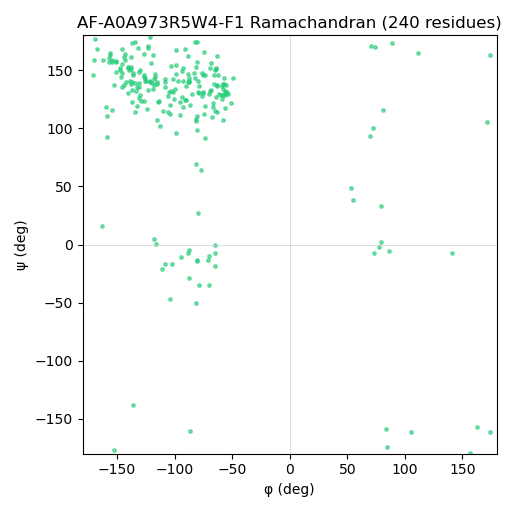N 1
ATOM 562 C CA . SER A 1 86 ? 12.720 11.017 -10.711 1.00 94.62 86 SER A CA 1
ATOM 563 C C . SER A 1 86 ? 11.530 11.984 -10.823 1.00 94.62 86 SER A C 1
ATOM 565 O O . SER A 1 86 ? 11.378 12.673 -11.832 1.00 94.62 86 SER A O 1
ATOM 567 N N . GLY A 1 87 ? 10.709 12.070 -9.773 1.00 95.94 87 GLY A N 1
ATOM 568 C CA . GLY A 1 87 ? 9.579 12.999 -9.682 1.00 95.94 87 GLY A CA 1
ATOM 569 C C . GLY A 1 87 ? 8.499 12.539 -8.698 1.00 95.94 87 GLY A C 1
ATOM 570 O O . GLY A 1 87 ? 8.645 11.510 -8.035 1.00 95.94 87 GLY A O 1
ATOM 571 N N . GLY A 1 88 ? 7.430 13.329 -8.579 1.00 96.06 88 GLY A N 1
ATOM 572 C CA . GLY A 1 88 ? 6.319 13.064 -7.659 1.00 96.06 88 GLY A CA 1
ATOM 573 C C . GLY A 1 88 ? 5.303 12.056 -8.201 1.00 96.06 88 GLY A C 1
ATOM 574 O O . GLY A 1 88 ? 5.117 11.943 -9.412 1.00 96.06 88 GLY A O 1
ATOM 575 N N . VAL A 1 89 ? 4.626 11.367 -7.283 1.00 98.06 89 VAL A N 1
ATOM 576 C CA . VAL A 1 89 ? 3.516 10.442 -7.552 1.00 98.06 89 VAL A CA 1
ATOM 577 C C . VAL A 1 89 ? 2.255 10.986 -6.875 1.00 98.06 89 VAL A C 1
ATOM 579 O O . VAL A 1 89 ? 2.338 11.568 -5.794 1.00 98.06 89 VAL A O 1
ATOM 582 N N . GLY A 1 90 ? 1.087 10.816 -7.492 1.00 98.06 90 GLY A N 1
ATOM 583 C CA . GLY A 1 90 ? -0.192 11.212 -6.896 1.00 98.06 90 GLY A CA 1
ATOM 584 C C . GLY A 1 90 ? -1.366 10.437 -7.483 1.00 98.06 90 GLY A C 1
ATOM 585 O O . GLY A 1 90 ? -1.274 9.916 -8.591 1.00 98.06 90 GLY A O 1
ATOM 586 N N . ALA A 1 91 ? -2.478 10.346 -6.751 1.00 98.81 91 ALA A N 1
ATOM 587 C CA . ALA A 1 91 ? -3.687 9.692 -7.248 1.00 98.81 91 ALA A CA 1
ATOM 588 C C . ALA A 1 91 ? -4.972 10.426 -6.851 1.00 98.81 91 ALA A C 1
ATOM 590 O O . ALA A 1 91 ? -5.050 11.087 -5.813 1.00 98.81 91 ALA A O 1
ATOM 591 N N . THR A 1 92 ? -5.993 10.263 -7.689 1.00 98.81 92 THR A N 1
ATOM 592 C CA . THR A 1 92 ? -7.379 10.690 -7.441 1.00 98.81 92 THR A CA 1
ATOM 593 C C . THR A 1 92 ? -8.340 9.605 -7.913 1.00 98.81 92 THR A C 1
ATOM 595 O O . THR A 1 92 ? -7.949 8.752 -8.712 1.00 98.81 92 THR A O 1
ATOM 598 N N . ASP A 1 93 ? -9.588 9.619 -7.448 1.00 98.75 93 ASP A N 1
ATOM 599 C CA . ASP A 1 93 ? -10.606 8.666 -7.901 1.00 98.75 93 ASP A CA 1
ATOM 600 C C . ASP A 1 93 ? -11.867 9.312 -8.495 1.00 98.75 93 ASP A C 1
ATOM 602 O O . ASP A 1 93 ? -12.092 10.522 -8.419 1.00 98.75 93 ASP A O 1
ATOM 606 N N . SER A 1 94 ? -12.721 8.476 -9.088 1.00 98.75 94 SER A N 1
ATOM 607 C CA . SER A 1 94 ? -13.999 8.882 -9.681 1.00 98.75 94 SER A CA 1
ATOM 608 C C . SER A 1 94 ? -15.066 9.313 -8.661 1.00 98.75 94 SER A C 1
ATOM 610 O O . SER A 1 94 ? -16.106 9.825 -9.067 1.00 98.75 94 SER A O 1
ATOM 612 N N . ALA A 1 95 ? -14.847 9.110 -7.356 1.00 98.56 95 ALA A N 1
ATOM 613 C CA . ALA A 1 95 ? -15.679 9.673 -6.287 1.00 98.56 95 ALA A CA 1
ATOM 614 C C . ALA A 1 95 ? -15.195 11.079 -5.858 1.00 98.56 95 ALA A C 1
ATOM 616 O O . ALA A 1 95 ? -15.873 11.782 -5.098 1.00 98.56 95 ALA A O 1
ATOM 617 N N . GLY A 1 96 ? -14.046 11.527 -6.375 1.00 98.56 96 GLY A N 1
ATOM 618 C CA . GLY A 1 96 ? -13.422 12.801 -6.043 1.00 98.56 96 GLY A CA 1
ATOM 619 C C . GLY A 1 96 ? -12.672 12.764 -4.713 1.00 98.56 96 GLY A C 1
ATOM 620 O O . GLY A 1 96 ? -12.680 13.770 -3.996 1.00 98.56 96 GLY A O 1
ATOM 621 N N . ASN A 1 97 ? -12.087 11.616 -4.363 1.00 98.81 97 ASN A N 1
ATOM 622 C CA . ASN A 1 97 ? -11.067 11.501 -3.326 1.00 98.81 97 ASN A CA 1
ATOM 623 C C . ASN A 1 97 ? -9.684 11.839 -3.901 1.00 98.81 97 ASN A C 1
ATOM 625 O O . ASN A 1 97 ? -9.390 11.537 -5.060 1.00 98.81 97 ASN A O 1
ATOM 629 N N . SER A 1 98 ? -8.821 12.411 -3.062 1.00 98.38 98 SER A N 1
ATOM 630 C CA . SER A 1 98 ? -7.400 12.632 -3.348 1.00 98.38 98 SER A CA 1
ATOM 631 C C . SER A 1 98 ? -6.563 11.796 -2.389 1.00 98.38 98 SER A C 1
ATOM 633 O O . SER A 1 98 ? -6.872 11.738 -1.199 1.00 98.38 98 SER A O 1
ATOM 635 N N . TYR A 1 99 ? -5.502 11.174 -2.897 1.00 98.81 99 TYR A N 1
ATOM 636 C CA . TYR A 1 99 ? -4.633 10.297 -2.120 1.00 98.81 99 TYR A CA 1
ATOM 637 C C . TYR A 1 99 ? -3.312 11.003 -1.816 1.00 98.81 99 TYR A C 1
ATOM 639 O O . TYR A 1 99 ? -2.626 11.471 -2.727 1.00 98.81 99 TYR A O 1
ATOM 647 N N . SER A 1 100 ? -2.937 11.033 -0.540 1.00 98.50 100 SER A N 1
ATOM 648 C CA . SER A 1 100 ? -1.622 11.501 -0.097 1.00 98.50 100 SER A CA 1
ATOM 649 C C . SER A 1 100 ? -0.629 10.344 -0.109 1.00 98.50 100 SER A C 1
ATOM 651 O O . SER A 1 100 ? -0.975 9.241 0.308 1.00 98.50 100 SER A O 1
ATOM 653 N N . VAL A 1 101 ? 0.611 10.589 -0.530 1.00 98.69 101 VAL A N 1
ATOM 654 C CA . VAL A 1 101 ? 1.716 9.638 -0.324 1.00 98.69 101 VAL A CA 1
ATOM 655 C C . VAL A 1 101 ? 1.966 9.496 1.182 1.00 98.69 101 VAL A C 1
ATOM 657 O O . VAL A 1 101 ? 2.118 10.503 1.874 1.00 98.69 101 VAL A O 1
ATOM 660 N N . ILE A 1 102 ? 1.970 8.261 1.689 1.00 98.62 102 ILE A N 1
ATOM 661 C CA . ILE A 1 102 ? 2.237 7.936 3.100 1.00 98.62 102 ILE A CA 1
ATOM 662 C C . ILE A 1 102 ? 3.652 7.377 3.256 1.00 98.62 102 ILE A C 1
ATOM 664 O O . ILE A 1 102 ? 4.374 7.794 4.157 1.00 98.62 102 ILE A O 1
ATOM 668 N N . ALA A 1 103 ? 4.022 6.442 2.382 1.00 98.56 103 ALA A N 1
ATOM 669 C CA . ALA A 1 103 ? 5.346 5.842 2.289 1.00 98.56 103 ALA A CA 1
ATOM 670 C C . ALA A 1 103 ? 5.752 5.756 0.809 1.00 98.56 103 ALA A C 1
ATOM 672 O O . ALA A 1 103 ? 4.887 5.618 -0.062 1.00 98.56 103 ALA A O 1
ATOM 673 N N . ASP A 1 104 ? 7.044 5.917 0.534 1.00 98.06 104 ASP A N 1
ATOM 674 C CA . ASP A 1 104 ? 7.613 6.011 -0.813 1.00 98.06 104 ASP A CA 1
ATOM 675 C C . ASP A 1 104 ? 9.103 5.664 -0.745 1.00 98.06 104 ASP A C 1
ATOM 677 O O . ASP A 1 104 ? 9.955 6.510 -0.452 1.00 98.06 104 ASP A O 1
ATOM 681 N N . GLN A 1 105 ? 9.403 4.389 -0.966 1.00 98.44 105 GLN A N 1
ATOM 682 C CA . GLN A 1 105 ? 10.745 3.845 -0.896 1.00 98.44 105 GLN A CA 1
ATOM 683 C C . GLN A 1 105 ? 11.299 3.609 -2.291 1.00 98.44 105 GLN A C 1
ATOM 685 O O . GLN A 1 105 ? 10.872 2.687 -2.981 1.00 98.44 105 GLN A O 1
ATOM 690 N N . SER A 1 106 ? 12.317 4.381 -2.670 1.00 97.00 106 SER A N 1
ATOM 691 C CA . SER A 1 106 ? 13.130 4.073 -3.848 1.00 97.00 106 SER A CA 1
ATOM 692 C C . SER A 1 106 ? 14.363 3.249 -3.489 1.00 97.00 106 SER A C 1
ATOM 694 O O . SER A 1 106 ? 14.903 3.364 -2.387 1.00 97.00 106 SER A O 1
ATOM 696 N N . ASP A 1 107 ? 14.833 2.447 -4.437 1.00 96.00 107 ASP A N 1
ATOM 697 C CA . ASP A 1 107 ? 16.131 1.775 -4.389 1.00 96.00 107 ASP A CA 1
ATOM 698 C C . ASP A 1 107 ? 17.320 2.678 -4.788 1.00 96.00 107 ASP A C 1
ATOM 700 O O . ASP A 1 107 ? 18.476 2.337 -4.540 1.00 96.00 107 ASP A O 1
ATOM 704 N N . GLY A 1 108 ? 17.045 3.836 -5.400 1.00 94.50 108 GLY A N 1
ATOM 705 C CA . GLY A 1 108 ? 18.045 4.757 -5.941 1.00 94.50 108 GLY A CA 1
ATOM 706 C C . GLY A 1 108 ? 18.515 4.462 -7.374 1.00 94.50 108 GLY A C 1
ATOM 707 O O . GLY A 1 108 ? 19.238 5.290 -7.930 1.00 94.50 108 GLY A O 1
ATOM 708 N N . ALA A 1 109 ? 18.096 3.353 -7.995 1.00 93.25 109 ALA A N 1
ATOM 709 C CA . ALA A 1 109 ? 18.388 3.019 -9.395 1.00 93.25 109 ALA A CA 1
ATOM 710 C C . ALA A 1 109 ? 17.199 3.281 -10.341 1.00 93.25 109 ALA A C 1
ATOM 712 O O . ALA A 1 109 ? 17.396 3.418 -11.549 1.00 93.25 109 ALA A O 1
ATOM 713 N N . GLY A 1 110 ? 15.990 3.438 -9.798 1.00 92.38 110 GLY A N 1
ATOM 714 C CA . GLY A 1 110 ? 14.784 3.809 -10.548 1.00 92.38 110 GLY A CA 1
ATOM 715 C C . GLY A 1 110 ? 13.530 3.079 -10.082 1.00 92.38 110 GLY A C 1
ATOM 716 O O . GLY A 1 110 ? 12.427 3.417 -10.511 1.00 92.38 110 GLY A O 1
ATOM 717 N N . ASP A 1 111 ? 13.668 2.114 -9.188 1.00 95.38 111 ASP A N 1
ATOM 718 C CA . ASP A 1 111 ? 12.548 1.331 -8.705 1.00 95.38 111 ASP A CA 1
ATOM 719 C C . ASP A 1 111 ? 11.986 1.952 -7.429 1.00 95.38 111 ASP A C 1
ATOM 721 O O . ASP A 1 111 ? 12.696 2.642 -6.681 1.00 95.38 111 ASP A O 1
ATOM 725 N N . ARG A 1 112 ? 10.673 1.787 -7.225 1.00 96.94 112 ARG A N 1
ATOM 726 C CA . ARG A 1 112 ? 9.944 2.346 -6.080 1.00 96.94 112 ARG A CA 1
ATOM 727 C C . ARG A 1 112 ? 8.810 1.434 -5.621 1.00 96.94 112 ARG A C 1
ATOM 729 O O . ARG A 1 112 ? 8.005 1.012 -6.451 1.00 96.94 112 ARG A O 1
ATOM 736 N N . THR A 1 113 ? 8.682 1.241 -4.311 1.00 98.50 113 THR A N 1
ATOM 737 C CA . THR A 1 113 ? 7.414 0.852 -3.666 1.00 98.50 113 THR A CA 1
ATOM 738 C C . THR A 1 113 ? 6.799 2.094 -3.033 1.00 98.50 113 THR A C 1
ATOM 740 O O . THR A 1 113 ? 7.522 2.964 -2.550 1.00 98.50 113 THR A O 1
ATOM 743 N N . LEU A 1 114 ? 5.473 2.216 -3.089 1.00 98.56 114 LEU A N 1
ATOM 744 C CA . LEU A 1 114 ? 4.741 3.294 -2.438 1.00 98.56 114 LEU A CA 1
ATOM 745 C C . LEU A 1 114 ? 3.467 2.775 -1.773 1.00 98.56 114 LEU A C 1
ATOM 747 O O . LEU A 1 114 ? 2.817 1.844 -2.259 1.00 98.56 114 LEU A O 1
ATOM 751 N N . 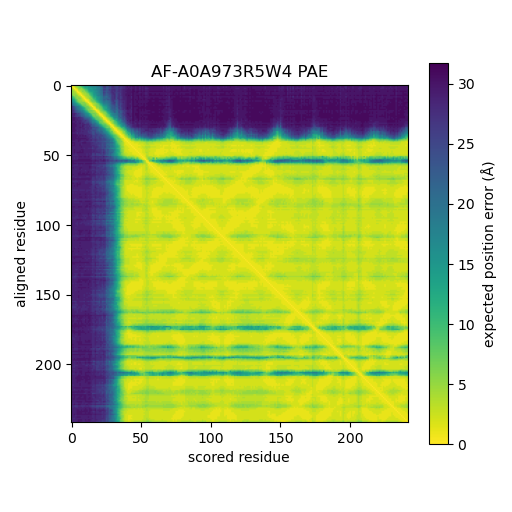ILE A 1 115 ? 3.039 3.478 -0.726 1.00 98.88 115 ILE A N 1
ATOM 752 C CA . ILE A 1 115 ? 1.682 3.408 -0.182 1.00 98.88 115 ILE A CA 1
ATOM 753 C C . ILE A 1 115 ? 1.110 4.825 -0.186 1.00 98.88 115 ILE A C 1
ATOM 755 O O . ILE A 1 115 ? 1.600 5.709 0.519 1.00 98.88 115 ILE A O 1
ATOM 759 N N . LEU A 1 116 ? 0.049 5.040 -0.963 1.00 98.88 116 LEU A N 1
ATOM 760 C CA . LEU A 1 116 ? -0.763 6.254 -0.925 1.00 98.88 116 LEU A CA 1
ATOM 761 C C . LEU A 1 116 ? -2.071 5.975 -0.175 1.00 98.88 116 LEU A C 1
ATOM 763 O O . LEU A 1 116 ? -2.552 4.843 -0.172 1.00 98.88 116 LEU A O 1
ATOM 767 N N . GLY A 1 117 ? -2.684 6.991 0.432 1.00 98.69 117 GLY A N 1
ATOM 768 C CA . GLY A 1 117 ? -3.941 6.814 1.157 1.00 98.69 117 GLY A CA 1
ATOM 769 C C . GLY A 1 117 ? -4.897 8.000 1.100 1.00 98.69 117 GLY A C 1
ATOM 770 O O . GLY A 1 117 ? -4.484 9.160 1.142 1.00 98.69 117 GLY A O 1
ATOM 771 N N . ALA A 1 118 ? -6.188 7.678 1.055 1.00 98.75 118 ALA A N 1
ATOM 772 C CA . ALA A 1 118 ? -7.299 8.596 1.275 1.00 98.75 118 ALA A CA 1
ATOM 773 C C . ALA A 1 118 ? -8.043 8.158 2.548 1.00 98.75 118 ALA A C 1
ATOM 775 O O . ALA A 1 118 ? -8.707 7.123 2.558 1.00 98.75 118 ALA A O 1
ATOM 776 N N . VAL A 1 119 ? -7.892 8.918 3.636 1.00 98.25 119 VAL A N 1
ATOM 777 C CA . VAL A 1 119 ? -8.548 8.657 4.932 1.00 98.25 119 VAL A CA 1
ATOM 778 C C . VAL A 1 119 ? -9.916 9.335 4.966 1.00 98.25 119 VAL A C 1
ATOM 780 O O . VAL A 1 119 ? -10.040 10.469 4.504 1.00 98.25 119 VAL A O 1
ATOM 783 N N . ASN A 1 120 ? -10.926 8.666 5.538 1.00 97.19 120 ASN A N 1
ATOM 784 C CA . ASN A 1 120 ? -12.320 9.134 5.551 1.00 97.19 120 ASN A CA 1
ATOM 785 C C . ASN A 1 120 ? -12.819 9.476 4.128 1.00 97.19 120 ASN A C 1
ATOM 787 O O . ASN A 1 120 ? -13.346 10.558 3.859 1.00 97.19 120 ASN A O 1
ATOM 791 N N . ALA A 1 121 ? -12.584 8.549 3.200 1.00 98.44 121 ALA A N 1
ATOM 792 C CA . ALA A 1 121 ? -12.912 8.683 1.792 1.00 98.44 121 ALA A CA 1
ATOM 793 C C . ALA A 1 121 ? -14.431 8.668 1.553 1.00 98.44 121 ALA A C 1
ATOM 795 O O . ALA A 1 121 ? -15.204 8.029 2.272 1.00 98.44 121 ALA A O 1
ATOM 796 N N . LYS A 1 122 ? -14.857 9.333 0.481 1.00 98.69 122 LYS A N 1
ATOM 797 C CA . LYS A 1 122 ? -16.173 9.127 -0.136 1.00 98.69 122 LYS A CA 1
ATOM 798 C C . LYS A 1 122 ? -16.238 7.719 -0.722 1.00 98.69 122 LYS A C 1
ATOM 800 O O . LYS A 1 122 ? -15.241 7.245 -1.265 1.00 98.69 122 LYS A O 1
ATOM 805 N N . ALA A 1 123 ? -17.408 7.091 -0.684 1.00 98.31 123 ALA A N 1
ATOM 806 C CA . ALA A 1 123 ? -17.630 5.742 -1.189 1.00 98.31 123 ALA A CA 1
ATOM 807 C C . ALA A 1 123 ? -17.268 5.603 -2.680 1.00 98.31 123 ALA A C 1
ATOM 809 O O . ALA A 1 123 ? -18.026 6.037 -3.558 1.00 98.31 123 ALA A O 1
ATOM 810 N N . LEU A 1 124 ? -16.155 4.927 -2.974 1.00 98.62 124 LEU A N 1
ATOM 811 C CA . LEU A 1 124 ? -15.822 4.509 -4.330 1.00 98.62 124 LEU A CA 1
ATOM 812 C C . LEU A 1 124 ? -16.741 3.344 -4.706 1.00 98.62 124 LEU A C 1
ATOM 814 O O . LEU A 1 124 ? -16.753 2.313 -4.039 1.00 98.62 124 LEU A O 1
ATOM 818 N N . ARG A 1 125 ? -17.559 3.501 -5.747 1.00 97.75 125 ARG A N 1
ATOM 819 C CA . ARG A 1 125 ? -18.493 2.449 -6.182 1.00 97.75 125 ARG A CA 1
ATOM 820 C C . ARG A 1 125 ? -17.773 1.396 -7.031 1.00 97.75 125 ARG A C 1
ATOM 822 O O . ARG A 1 125 ? -16.760 1.696 -7.653 1.00 97.75 125 ARG A O 1
ATOM 829 N N . SER A 1 126 ? -18.329 0.184 -7.095 1.00 98.00 126 SER A N 1
ATOM 830 C CA . SER A 1 126 ? -17.930 -0.811 -8.105 1.00 98.00 126 SER A CA 1
ATOM 831 C C . SER A 1 126 ? -18.109 -0.217 -9.512 1.00 98.00 126 SER A C 1
ATOM 833 O O . SER A 1 126 ? -19.072 0.515 -9.754 1.00 98.00 126 SER A O 1
ATOM 835 N N . GLY A 1 127 ? -17.148 -0.463 -10.403 1.00 98.00 127 GLY A N 1
ATOM 836 C CA . GLY A 1 127 ? -16.995 0.229 -11.688 1.00 98.00 127 GLY A CA 1
ATOM 837 C C . GLY A 1 127 ? -16.378 1.634 -11.589 1.00 98.00 127 GLY A C 1
ATOM 838 O O . GLY A 1 127 ? -16.179 2.285 -12.612 1.00 98.00 127 GLY A O 1
ATOM 839 N N . GLY A 1 128 ? -16.078 2.117 -10.380 1.00 98.50 128 GLY A N 1
ATOM 840 C CA . GLY A 1 128 ? -15.298 3.330 -10.150 1.00 98.50 128 GLY A CA 1
ATOM 841 C C . GLY A 1 128 ? -13.809 3.122 -10.429 1.00 98.50 128 GLY A C 1
ATOM 842 O O . GLY A 1 128 ? -13.325 1.997 -10.544 1.00 98.50 128 GLY A O 1
ATOM 843 N N . THR A 1 129 ? -13.064 4.220 -10.529 1.00 98.62 129 THR A N 1
ATOM 844 C CA . THR A 1 129 ? -11.666 4.202 -10.977 1.00 98.62 129 THR A CA 1
ATOM 845 C C . THR A 1 129 ? -10.770 5.020 -10.065 1.00 98.62 129 THR A C 1
ATOM 847 O O . THR A 1 129 ? -11.104 6.172 -9.791 1.00 98.62 129 THR A O 1
ATOM 850 N N . VAL A 1 130 ? -9.596 4.500 -9.707 1.00 98.81 130 VAL A N 1
ATOM 851 C CA . VAL A 1 130 ? -8.488 5.302 -9.165 1.00 98.81 130 VAL A CA 1
ATOM 852 C C . VAL A 1 130 ? -7.481 5.543 -10.282 1.00 98.81 130 VAL A C 1
ATOM 854 O O . VAL A 1 130 ? -7.013 4.592 -10.904 1.00 98.81 130 VAL A O 1
ATOM 857 N N . THR A 1 131 ? -7.148 6.803 -10.551 1.00 98.62 131 THR A N 1
ATOM 858 C CA . THR A 1 131 ? -6.118 7.196 -11.519 1.00 98.62 131 THR A CA 1
ATOM 859 C C . THR A 1 131 ? -4.883 7.673 -10.772 1.00 98.62 131 THR A C 1
ATOM 861 O O . THR A 1 131 ? -4.910 8.703 -10.098 1.00 98.62 131 THR A O 1
ATOM 864 N N . LEU A 1 132 ? -3.807 6.910 -10.918 1.00 98.44 132 LEU A N 1
ATOM 865 C CA . LEU A 1 132 ? -2.466 7.196 -10.430 1.00 98.44 132 LEU A CA 1
ATOM 866 C C . LEU A 1 132 ? -1.661 7.903 -11.535 1.00 98.44 132 LEU A C 1
ATOM 868 O O . LEU A 1 132 ? -1.758 7.529 -12.705 1.00 98.44 132 LEU A O 1
ATOM 872 N N . THR A 1 133 ? -0.844 8.886 -11.166 1.00 98.38 133 THR A N 1
ATOM 873 C CA . THR A 1 133 ? 0.107 9.587 -12.039 1.00 98.38 133 THR A CA 1
ATOM 874 C C . THR A 1 133 ? 1.519 9.538 -11.457 1.00 98.38 133 THR A C 1
ATOM 876 O O . THR A 1 133 ? 1.705 9.585 -10.241 1.00 98.38 133 THR A O 1
ATOM 879 N N . PHE A 1 134 ? 2.517 9.404 -12.329 1.00 97.69 134 PHE A N 1
ATOM 880 C CA . PHE A 1 134 ? 3.931 9.223 -11.982 1.00 97.69 134 PHE A CA 1
ATOM 881 C C . PHE A 1 134 ? 4.842 9.695 -13.131 1.00 97.69 134 PHE A C 1
ATOM 883 O O . PHE A 1 134 ? 4.380 9.877 -14.263 1.00 97.69 134 PHE A O 1
ATOM 890 N N . PRO A 1 135 ? 6.150 9.891 -12.885 1.00 97.12 135 PRO A N 1
ATOM 891 C CA . PRO A 1 135 ? 7.134 10.094 -13.947 1.00 97.12 135 PRO A CA 1
ATOM 892 C C . PRO A 1 135 ? 7.233 8.851 -14.842 1.00 97.12 135 PRO A C 1
ATOM 894 O O . PRO A 1 135 ? 6.843 7.765 -14.429 1.00 97.12 135 PRO A O 1
ATOM 897 N N . ALA A 1 136 ? 7.791 8.973 -16.050 1.00 96.25 136 ALA A N 1
ATOM 898 C CA . ALA A 1 136 ? 7.853 7.851 -16.993 1.00 96.25 136 ALA A CA 1
ATOM 899 C C . ALA A 1 136 ? 8.450 6.575 -16.354 1.00 96.25 136 ALA A C 1
ATOM 901 O O . ALA A 1 136 ? 9.576 6.610 -15.858 1.00 96.25 136 ALA A O 1
ATOM 902 N N . THR A 1 137 ? 7.667 5.493 -16.376 1.00 95.25 137 THR A N 1
ATOM 903 C CA . THR A 1 137 ? 7.909 4.196 -15.714 1.00 95.25 137 THR A CA 1
ATOM 904 C C . THR A 1 137 ? 7.603 3.066 -16.696 1.00 95.25 137 THR A C 1
ATOM 906 O O . THR A 1 137 ? 6.608 3.166 -17.421 1.00 95.25 137 THR A O 1
ATOM 909 N N . ALA A 1 138 ? 8.421 2.009 -16.736 1.00 91.75 138 ALA A N 1
ATOM 910 C CA . ALA A 1 138 ? 8.239 0.884 -17.662 1.00 91.75 138 ALA A CA 1
ATOM 911 C C . ALA A 1 138 ? 7.193 -0.124 -17.158 1.00 91.75 138 ALA A C 1
ATOM 913 O O . ALA A 1 138 ? 6.238 -0.445 -17.871 1.00 91.75 138 ALA A O 1
ATOM 914 N N . GLU A 1 139 ? 7.334 -0.563 -15.909 1.00 93.56 139 GLU A N 1
ATOM 915 C CA . GLU A 1 139 ? 6.452 -1.551 -15.296 1.00 93.56 139 GLU A CA 1
ATOM 916 C C . GLU A 1 139 ? 5.744 -0.986 -14.070 1.00 93.56 139 GLU A C 1
ATOM 918 O O . GLU A 1 139 ? 6.340 -0.241 -13.290 1.00 93.56 139 GLU A O 1
ATOM 923 N N . ARG A 1 140 ? 4.453 -1.303 -13.926 1.00 94.00 140 ARG A N 1
ATOM 924 C CA . ARG A 1 140 ? 3.639 -0.840 -12.800 1.00 94.00 140 ARG A CA 1
ATOM 925 C C . ARG A 1 140 ? 2.737 -1.938 -12.259 1.00 94.00 140 ARG A C 1
ATOM 927 O O . ARG A 1 140 ? 2.008 -2.569 -13.026 1.00 94.00 140 ARG A O 1
ATOM 934 N N . HIS A 1 141 ? 2.656 -2.017 -10.939 1.00 96.56 141 HIS A N 1
ATOM 935 C CA . HIS A 1 141 ? 1.638 -2.756 -10.196 1.00 96.56 141 HIS A CA 1
ATOM 936 C C . HIS A 1 141 ? 0.906 -1.767 -9.296 1.00 96.56 141 HIS A C 1
ATOM 938 O O . HIS A 1 141 ? 1.537 -0.899 -8.693 1.00 96.56 141 HIS A O 1
ATOM 944 N N . ALA A 1 142 ? -0.410 -1.898 -9.162 1.00 98.12 142 ALA A N 1
ATOM 945 C CA . ALA A 1 142 ? -1.178 -1.142 -8.184 1.00 98.12 142 ALA A CA 1
ATOM 946 C C . ALA A 1 142 ? -2.325 -1.965 -7.596 1.00 98.12 142 ALA A C 1
ATOM 948 O O . ALA A 1 142 ? -3.057 -2.650 -8.312 1.00 98.12 142 ALA A O 1
ATOM 949 N N . ALA A 1 143 ? -2.494 -1.856 -6.281 1.00 98.69 143 ALA A N 1
ATOM 950 C CA . ALA A 1 143 ? -3.463 -2.591 -5.482 1.00 98.69 143 ALA A CA 1
ATOM 951 C C . ALA A 1 143 ? -4.238 -1.622 -4.580 1.00 98.69 143 ALA A C 1
ATOM 953 O O . ALA A 1 143 ? -3.626 -0.852 -3.845 1.00 98.69 143 ALA A O 1
ATOM 954 N N . LEU A 1 144 ? -5.571 -1.658 -4.642 1.00 98.88 144 LEU A N 1
ATOM 955 C CA . LEU A 1 144 ? -6.458 -0.778 -3.880 1.00 98.88 144 LEU A CA 1
ATOM 956 C C . LEU A 1 144 ? -7.211 -1.562 -2.801 1.00 98.88 144 LEU A C 1
ATOM 958 O O . LEU A 1 144 ? -8.064 -2.391 -3.115 1.00 98.88 144 LEU A O 1
ATOM 962 N N . ASP A 1 145 ? -6.936 -1.256 -1.540 1.00 98.88 145 ASP A N 1
ATOM 963 C CA . ASP A 1 145 ? -7.477 -1.932 -0.361 1.00 98.88 145 ASP A CA 1
ATOM 964 C C . ASP A 1 145 ? -8.313 -0.982 0.505 1.00 98.88 145 ASP A C 1
ATOM 966 O O . ASP A 1 145 ? -7.924 0.160 0.754 1.00 98.88 145 ASP A O 1
ATOM 970 N N . ALA A 1 146 ? -9.464 -1.4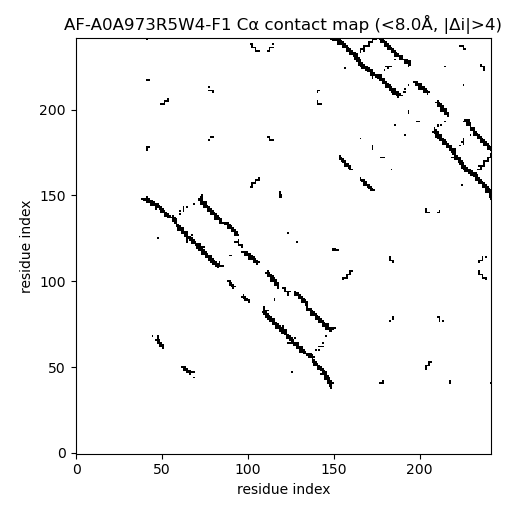60 0.985 1.00 98.62 146 ALA A N 1
ATOM 971 C CA . ALA A 1 146 ? -10.336 -0.714 1.890 1.00 98.62 146 ALA A CA 1
ATOM 972 C C . ALA A 1 146 ? -10.106 -1.102 3.356 1.00 98.62 146 ALA A C 1
ATOM 974 O O . ALA A 1 146 ? -9.984 -2.281 3.692 1.00 98.62 146 ALA A O 1
ATOM 975 N N . PHE A 1 147 ? -10.148 -0.113 4.246 1.00 98.56 147 PHE A N 1
ATOM 976 C CA . PHE A 1 147 ? -10.094 -0.286 5.694 1.00 98.56 147 PHE A CA 1
ATOM 977 C C . PHE A 1 147 ? -11.204 0.499 6.386 1.00 98.56 147 PHE A C 1
ATOM 979 O O . PHE A 1 147 ? -11.513 1.639 6.048 1.00 98.56 147 PHE A O 1
ATOM 986 N N . HIS A 1 148 ? -11.802 -0.132 7.384 1.00 97.69 148 HIS A N 1
ATOM 987 C CA . HIS A 1 148 ? -12.948 0.359 8.130 1.00 97.69 148 HIS A CA 1
ATOM 988 C C . HIS A 1 148 ? -12.498 0.984 9.453 1.00 97.69 148 HIS A C 1
ATOM 990 O O . HIS A 1 148 ? 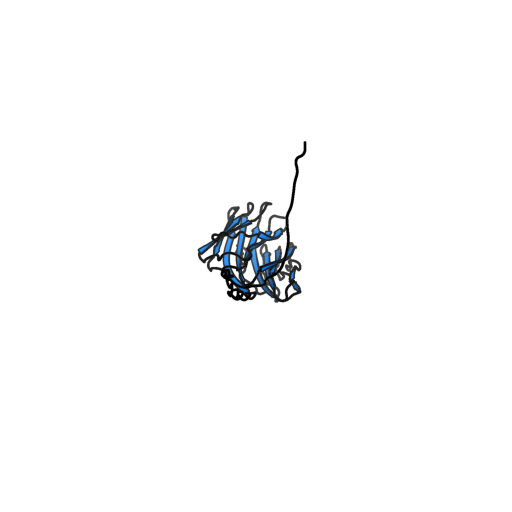-11.519 0.534 10.042 1.00 97.69 148 HIS A O 1
ATOM 996 N N . GLY A 1 149 ? -13.204 2.016 9.924 1.00 95.62 149 GLY A N 1
ATOM 997 C CA . GLY A 1 149 ? -12.982 2.627 11.245 1.00 95.62 149 GLY A CA 1
ATOM 998 C C . GLY A 1 149 ? -11.720 3.491 11.391 1.00 95.62 149 GLY A C 1
ATOM 999 O O . GLY A 1 149 ? -11.558 4.142 12.418 1.00 95.62 149 GLY A O 1
ATOM 1000 N N . VAL A 1 150 ? -10.837 3.515 10.388 1.00 96.56 150 VAL A N 1
ATOM 1001 C CA . VAL A 1 150 ? -9.601 4.311 10.399 1.00 96.56 150 VAL A CA 1
ATOM 1002 C C . VAL A 1 150 ? -9.919 5.804 10.292 1.00 96.56 150 VAL A C 1
ATOM 1004 O O . VAL A 1 150 ? -10.625 6.241 9.385 1.00 96.56 150 VAL A O 1
ATOM 1007 N N . THR A 1 151 ? -9.334 6.582 11.198 1.00 95.06 151 THR A N 1
ATOM 1008 C CA . THR A 1 151 ? -9.469 8.039 11.323 1.00 95.06 151 THR A CA 1
ATOM 1009 C C . THR A 1 151 ? -8.192 8.801 10.967 1.00 95.06 151 THR A C 1
ATOM 1011 O O . THR A 1 151 ? -8.263 9.990 10.661 1.00 95.06 151 THR A O 1
ATOM 1014 N N . LYS A 1 152 ? -7.021 8.148 11.012 1.00 95.25 152 LYS A N 1
ATOM 1015 C CA . LYS A 1 152 ? -5.708 8.740 10.705 1.00 95.25 152 LYS A CA 1
ATOM 1016 C C . LYS A 1 152 ? -4.637 7.685 10.417 1.00 95.25 152 LYS A C 1
ATOM 1018 O O . LYS A 1 152 ? -4.696 6.556 10.897 1.00 95.25 152 LYS A O 1
ATOM 1023 N N . VAL A 1 153 ? -3.587 8.117 9.725 1.00 96.94 153 VAL A N 1
ATOM 1024 C CA . VAL A 1 153 ? -2.278 7.451 9.737 1.00 96.94 153 VAL A CA 1
ATOM 1025 C C . VAL A 1 153 ? -1.545 7.847 11.026 1.00 96.94 153 VAL A C 1
ATOM 1027 O O . VAL A 1 153 ? -1.562 9.019 11.399 1.00 96.94 153 VAL A O 1
ATOM 1030 N N . THR A 1 154 ? -0.907 6.895 11.710 1.00 96.00 154 THR A N 1
ATOM 1031 C CA . THR A 1 154 ? -0.150 7.131 12.958 1.00 96.00 154 THR A CA 1
ATOM 1032 C C . THR A 1 154 ? 1.366 7.037 12.812 1.00 96.00 154 THR A C 1
ATOM 1034 O O . THR A 1 154 ? 2.084 7.537 13.673 1.00 96.00 154 THR A O 1
ATOM 1037 N N . GLY A 1 155 ? 1.866 6.444 11.729 1.00 96.19 155 GLY A N 1
ATOM 1038 C CA . GLY A 1 155 ? 3.297 6.309 11.474 1.00 96.19 155 GLY A CA 1
ATOM 1039 C C . GLY A 1 155 ? 3.583 5.454 10.247 1.00 96.19 155 GLY A C 1
ATOM 1040 O O . GLY A 1 155 ? 2.717 4.700 9.801 1.00 96.19 155 GLY A O 1
ATOM 1041 N N . HIS A 1 156 ? 4.801 5.557 9.728 1.00 98.38 156 HIS A N 1
ATOM 1042 C CA . HIS A 1 156 ? 5.320 4.715 8.655 1.00 98.38 156 HIS A CA 1
ATOM 1043 C C . HIS A 1 156 ? 6.804 4.409 8.888 1.00 98.38 156 HIS A C 1
ATOM 1045 O O . HIS A 1 156 ? 7.463 5.067 9.696 1.00 98.38 156 HIS A O 1
ATOM 1051 N N . SER A 1 157 ? 7.321 3.401 8.195 1.00 98.69 157 SER A N 1
ATOM 1052 C CA . SER A 1 157 ? 8.751 3.110 8.090 1.00 98.69 157 SER A CA 1
ATOM 1053 C C . SER A 1 157 ? 9.002 2.438 6.744 1.00 98.69 157 SER A C 1
ATOM 1055 O O . SER A 1 157 ? 8.108 1.765 6.224 1.00 98.69 157 SER A O 1
ATOM 1057 N N . SER A 1 158 ? 10.177 2.654 6.167 1.00 98.62 158 SER A N 1
ATOM 1058 C CA . SER A 1 158 ? 10.519 2.137 4.850 1.00 98.62 158 SER A CA 1
ATOM 1059 C C . SER A 1 158 ? 11.998 1.768 4.749 1.00 98.62 158 SER A C 1
ATOM 1061 O O . SER A 1 158 ? 12.855 2.390 5.386 1.00 98.62 158 SER A O 1
ATOM 1063 N N . ALA A 1 159 ? 12.301 0.739 3.956 1.00 98.56 159 ALA A N 1
ATOM 1064 C CA . ALA A 1 159 ? 13.669 0.301 3.697 1.00 98.56 159 ALA A CA 1
ATOM 1065 C C . ALA A 1 159 ? 13.791 -0.455 2.366 1.00 98.56 159 ALA A C 1
ATOM 1067 O O . ALA A 1 159 ? 12.811 -0.947 1.809 1.00 98.56 159 ALA A O 1
ATOM 1068 N N . THR A 1 160 ? 15.020 -0.580 1.873 1.00 98.38 160 THR A N 1
ATOM 1069 C CA . THR A 1 160 ? 15.368 -1.302 0.644 1.00 98.38 160 THR A CA 1
ATOM 1070 C C . THR A 1 160 ? 16.663 -2.083 0.846 1.00 98.38 160 THR A C 1
ATOM 1072 O O . THR A 1 160 ? 17.527 -1.654 1.618 1.00 98.38 160 THR A O 1
ATOM 1075 N N . ALA A 1 161 ? 16.820 -3.210 0.153 1.00 97.50 161 ALA A N 1
ATOM 1076 C CA . ALA A 1 161 ? 18.115 -3.861 -0.010 1.00 97.50 161 ALA A CA 1
ATOM 1077 C C . ALA A 1 161 ? 18.194 -4.637 -1.331 1.00 97.50 161 ALA A C 1
ATOM 1079 O O . ALA A 1 161 ? 17.190 -5.056 -1.900 1.00 97.50 161 ALA A O 1
ATOM 1080 N N . ALA A 1 162 ? 19.422 -4.873 -1.796 1.00 94.94 162 ALA A N 1
ATOM 1081 C CA . ALA A 1 162 ? 19.694 -5.561 -3.059 1.00 94.94 162 ALA A CA 1
ATOM 1082 C C . ALA A 1 162 ? 19.392 -7.076 -3.045 1.00 94.94 162 ALA A C 1
ATOM 1084 O O . ALA A 1 162 ? 19.395 -7.697 -4.101 1.00 94.94 162 ALA A O 1
ATOM 1085 N N . SER A 1 163 ? 19.189 -7.692 -1.873 1.00 92.88 163 SER A N 1
ATOM 1086 C CA . SER A 1 163 ? 18.827 -9.113 -1.732 1.00 92.88 163 SER A CA 1
ATOM 1087 C C . SER A 1 163 ? 18.409 -9.462 -0.295 1.00 92.88 163 SER A C 1
ATOM 1089 O O . SER A 1 163 ? 18.510 -8.634 0.617 1.00 92.88 163 SER A O 1
ATOM 1091 N N . GLY A 1 164 ? 17.997 -10.717 -0.088 1.00 92.25 164 GLY A N 1
ATOM 1092 C CA . GLY A 1 164 ? 17.713 -11.301 1.224 1.00 92.25 164 GLY A CA 1
ATOM 1093 C C . GLY A 1 164 ? 16.306 -11.008 1.742 1.00 92.25 164 GLY A C 1
ATOM 1094 O O . GLY A 1 164 ? 15.474 -10.440 1.042 1.00 92.25 164 GLY A O 1
ATOM 1095 N N . SER A 1 165 ? 16.039 -11.409 2.988 1.00 95.44 165 SER A N 1
ATOM 1096 C CA . SER A 1 165 ? 14.760 -11.157 3.662 1.00 95.44 165 SER A CA 1
ATOM 1097 C C . SER A 1 165 ? 14.444 -9.665 3.748 1.00 95.44 165 SER A C 1
ATOM 1099 O O . SER A 1 165 ? 15.290 -8.875 4.172 1.00 95.44 165 SER A O 1
ATOM 1101 N N . PHE A 1 166 ? 13.208 -9.295 3.415 1.00 96.94 166 PHE A N 1
ATOM 1102 C CA . PHE A 1 166 ? 12.755 -7.913 3.484 1.00 96.94 166 PHE A CA 1
ATOM 1103 C C . PHE A 1 166 ? 12.325 -7.523 4.899 1.00 96.94 166 PHE A C 1
ATOM 1105 O O . PHE A 1 166 ? 11.723 -8.315 5.633 1.00 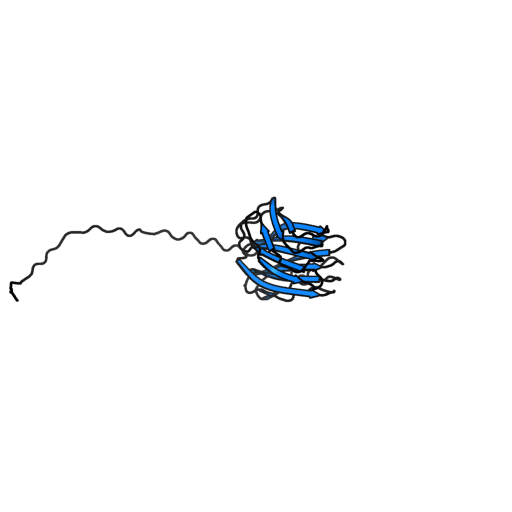96.94 166 PHE A O 1
ATOM 1112 N N . ALA A 1 167 ? 12.617 -6.279 5.271 1.00 97.56 167 ALA A N 1
ATOM 1113 C CA . ALA A 1 167 ? 12.138 -5.651 6.495 1.00 97.56 167 ALA A CA 1
ATOM 1114 C C . ALA A 1 167 ? 12.105 -4.128 6.317 1.00 97.56 167 ALA A C 1
ATOM 1116 O O . ALA A 1 167 ? 13.155 -3.509 6.192 1.00 97.56 167 ALA A O 1
ATOM 1117 N N . SER A 1 168 ? 10.921 -3.516 6.364 1.00 98.12 168 SER A N 1
ATOM 1118 C CA . SER A 1 168 ? 10.713 -2.066 6.189 1.00 98.12 168 SER A CA 1
ATOM 1119 C C . SER A 1 168 ? 11.333 -1.171 7.271 1.00 98.12 168 SER A C 1
ATOM 1121 O O . SER A 1 168 ? 11.225 0.044 7.189 1.00 98.12 168 SER A O 1
ATOM 1123 N N . GLY A 1 169 ? 11.873 -1.741 8.351 1.00 97.69 169 GLY A N 1
ATOM 1124 C CA . GLY A 1 169 ? 11.976 -1.031 9.629 1.00 97.69 169 GLY A CA 1
ATOM 1125 C C . GLY A 1 169 ? 10.616 -0.925 10.333 1.00 97.69 169 GLY A C 1
ATOM 1126 O O . GLY A 1 169 ? 9.578 -1.296 9.777 1.00 97.69 169 GLY A O 1
ATOM 1127 N N . ALA A 1 170 ? 10.621 -0.482 11.591 1.00 96.50 170 ALA A N 1
ATOM 1128 C CA . ALA A 1 170 ? 9.455 -0.550 12.469 1.00 96.50 170 ALA A CA 1
ATOM 1129 C C . ALA A 1 170 ? 8.772 0.816 12.667 1.00 96.50 170 ALA A C 1
ATOM 1131 O O . ALA A 1 170 ? 9.424 1.804 13.005 1.00 96.50 170 ALA A O 1
ATOM 1132 N N . ALA A 1 171 ? 7.448 0.847 12.509 1.00 97.12 171 ALA A N 1
ATOM 1133 C CA . ALA A 1 171 ? 6.592 2.008 12.726 1.00 97.12 171 ALA A CA 1
ATOM 1134 C C . ALA A 1 171 ? 5.729 1.845 13.997 1.00 97.12 171 ALA A C 1
ATOM 1136 O O . ALA A 1 171 ? 5.197 0.756 14.242 1.00 97.12 171 ALA A O 1
ATOM 1137 N N . PRO A 1 172 ? 5.538 2.911 14.798 1.00 94.38 172 PRO A N 1
ATOM 1138 C CA . PRO A 1 172 ? 4.775 2.839 16.040 1.00 94.38 172 PRO A CA 1
ATOM 1139 C C . PRO A 1 172 ? 3.261 2.776 15.796 1.00 94.38 172 PRO A C 1
ATOM 1141 O O . PRO A 1 172 ? 2.693 3.637 15.128 1.00 94.38 172 PRO A O 1
ATOM 1144 N N . ALA A 1 173 ? 2.586 1.818 16.429 1.00 92.19 173 ALA A N 1
ATOM 1145 C CA . ALA A 1 173 ? 1.134 1.806 16.579 1.00 92.19 173 ALA A CA 1
ATOM 1146 C C . ALA A 1 173 ? 0.769 2.421 17.939 1.00 92.19 173 ALA A C 1
ATOM 1148 O O . ALA A 1 173 ? 1.069 1.862 18.996 1.00 92.19 173 ALA A O 1
ATOM 1149 N N . ALA A 1 174 ? 0.146 3.601 17.917 1.00 81.50 174 ALA A N 1
ATOM 1150 C CA . ALA A 1 174 ? -0.060 4.419 19.115 1.00 81.50 174 ALA A CA 1
ATOM 1151 C C . ALA A 1 174 ? -1.349 4.104 19.904 1.00 81.50 174 ALA A C 1
ATOM 1153 O O . ALA A 1 174 ? -1.588 4.714 20.944 1.00 81.50 174 ALA A O 1
ATOM 1154 N N . SER A 1 175 ? -2.210 3.209 19.408 1.00 83.19 175 SER A N 1
ATOM 1155 C CA . SER A 1 175 ? -3.572 3.000 19.927 1.00 83.19 175 SER A CA 1
ATOM 1156 C C . SER A 1 175 ? -3.800 1.571 20.421 1.00 83.19 175 SER A C 1
ATOM 1158 O O . SER A 1 175 ? -3.141 0.639 19.978 1.00 83.19 175 SER A O 1
ATOM 1160 N N . ALA A 1 176 ? -4.763 1.385 21.332 1.00 85.38 176 ALA A N 1
ATOM 1161 C CA . ALA A 1 176 ? -5.129 0.064 21.863 1.00 85.38 176 ALA A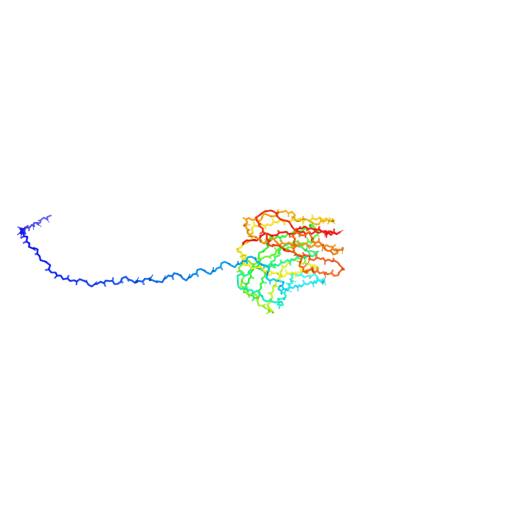 CA 1
ATOM 1162 C C . ALA A 1 176 ? -5.725 -0.883 20.799 1.00 85.38 176 ALA A C 1
ATOM 1164 O O . ALA A 1 176 ? -5.746 -2.096 20.992 1.00 85.38 176 ALA A O 1
ATOM 1165 N N . SER A 1 177 ? -6.185 -0.325 19.679 1.00 92.56 177 SER A N 1
ATOM 1166 C CA . SER A 1 177 ? -6.410 -1.036 18.428 1.00 92.56 177 SER A CA 1
ATOM 1167 C C . SER A 1 177 ? -5.878 -0.164 17.291 1.00 92.56 177 SER A C 1
ATOM 1169 O O . SER A 1 177 ? -6.150 1.037 17.262 1.00 92.56 177 SER A O 1
ATOM 1171 N N . SER A 1 178 ? -5.113 -0.765 16.387 1.00 95.62 178 SER A N 1
ATOM 1172 C CA . SER A 1 178 ? -4.544 -0.146 15.191 1.00 95.62 178 SER A CA 1
ATOM 1173 C C . SER A 1 178 ? -4.547 -1.149 14.040 1.00 95.62 178 SER A C 1
ATOM 1175 O O . SER A 1 178 ? -4.580 -2.358 14.265 1.00 95.62 178 SER A O 1
ATOM 1177 N N . ILE A 1 179 ? -4.475 -0.666 12.803 1.00 97.31 179 ILE A N 1
ATOM 1178 C CA . ILE A 1 179 ? -4.135 -1.503 11.647 1.00 97.31 179 ILE A CA 1
ATOM 1179 C C . ILE A 1 179 ? -2.662 -1.288 11.315 1.00 97.31 179 ILE A C 1
ATOM 1181 O O . ILE A 1 179 ? -2.200 -0.151 11.248 1.00 97.31 179 ILE A O 1
ATOM 1185 N N . VAL A 1 180 ? -1.941 -2.380 11.085 1.00 97.88 180 VAL A N 1
ATOM 1186 C CA . VAL A 1 180 ? -0.650 -2.386 10.391 1.00 97.88 180 VAL A CA 1
ATOM 1187 C C . VAL A 1 180 ? -0.919 -2.861 8.975 1.00 97.88 180 VAL A C 1
ATOM 1189 O O . VAL A 1 180 ? -1.586 -3.878 8.788 1.00 97.88 180 VAL A O 1
ATOM 1192 N N . PHE A 1 181 ? -0.396 -2.145 7.990 1.00 98.56 181 PHE A N 1
ATOM 1193 C CA . PHE A 1 181 ? -0.448 -2.538 6.588 1.00 98.56 181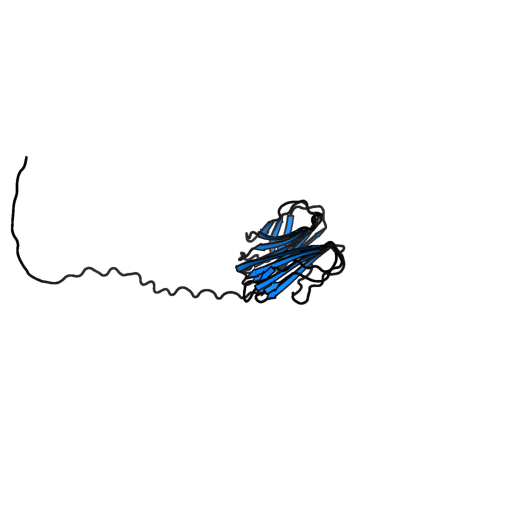 PHE A CA 1
ATOM 1194 C C . PHE A 1 181 ? 0.949 -2.420 5.983 1.00 98.56 181 PHE A C 1
ATOM 1196 O O . PHE A 1 181 ? 1.658 -1.448 6.241 1.00 98.56 181 PHE A O 1
ATOM 1203 N N . GLY A 1 182 ? 1.354 -3.429 5.219 1.00 98.44 182 GLY A N 1
ATOM 1204 C CA . GLY A 1 182 ? 2.670 -3.517 4.605 1.00 98.44 182 GLY A CA 1
ATOM 1205 C C . GLY A 1 182 ? 2.582 -3.745 3.104 1.00 98.44 182 GLY A C 1
ATOM 1206 O O . GLY A 1 182 ? 1.717 -4.488 2.637 1.00 98.44 182 GLY A O 1
ATOM 1207 N N . ALA A 1 183 ? 3.516 -3.148 2.371 1.00 98.69 183 ALA A N 1
ATOM 1208 C CA . ALA A 1 183 ? 3.754 -3.404 0.958 1.00 98.69 183 ALA A CA 1
ATOM 1209 C C . ALA A 1 183 ? 5.224 -3.782 0.753 1.00 98.69 183 ALA A C 1
ATOM 1211 O O . ALA A 1 183 ? 6.108 -3.216 1.392 1.00 98.69 183 ALA A O 1
ATOM 1212 N N . ALA A 1 184 ? 5.485 -4.739 -0.131 1.00 98.38 184 ALA A N 1
ATOM 1213 C CA . ALA A 1 184 ? 6.824 -5.116 -0.555 1.00 98.38 184 ALA A CA 1
ATOM 1214 C C . ALA A 1 184 ? 6.831 -5.261 -2.079 1.00 98.38 184 ALA A C 1
ATOM 1216 O O . ALA A 1 184 ? 6.156 -6.136 -2.621 1.00 98.38 184 ALA A O 1
ATOM 1217 N N . GLY A 1 185 ? 7.575 -4.380 -2.744 1.00 97.75 185 GLY A N 1
ATOM 1218 C CA . GLY A 1 185 ? 7.929 -4.499 -4.154 1.00 97.75 185 GLY A CA 1
ATOM 1219 C C . GLY A 1 185 ? 9.235 -5.275 -4.269 1.00 97.75 185 GLY A C 1
ATOM 1220 O O . GLY A 1 185 ? 10.216 -4.900 -3.623 1.00 97.75 185 GLY A O 1
ATOM 1221 N N . VAL A 1 186 ? 9.247 -6.362 -5.038 1.00 96.81 186 VAL A N 1
ATOM 1222 C CA . VAL A 1 186 ? 10.400 -7.264 -5.187 1.00 96.81 186 VAL A CA 1
ATOM 1223 C C . VAL A 1 186 ? 10.690 -7.489 -6.668 1.00 96.81 186 VAL A C 1
ATOM 1225 O O . VAL A 1 186 ? 9.808 -7.915 -7.411 1.00 96.81 186 VAL A O 1
ATOM 1228 N N . GLN A 1 187 ? 11.925 -7.193 -7.077 1.00 93.50 187 GLN A N 1
ATOM 1229 C CA . GLN A 1 187 ? 12.414 -7.262 -8.461 1.00 93.50 187 GLN A CA 1
ATOM 1230 C C . GLN A 1 187 ? 12.796 -8.706 -8.823 1.00 93.50 187 GLN A C 1
ATOM 1232 O O . GLN A 1 187 ? 13.976 -9.060 -8.917 1.00 93.50 187 GLN A O 1
ATOM 1237 N N . GLY A 1 188 ? 11.790 -9.571 -8.930 1.00 89.69 188 GLY A N 1
ATOM 1238 C CA . GLY A 1 188 ? 11.930 -10.941 -9.406 1.00 89.69 188 GLY A CA 1
ATOM 1239 C C . GLY A 1 188 ? 11.852 -12.020 -8.323 1.00 89.69 188 GLY A C 1
ATOM 1240 O O . GLY A 1 188 ? 11.383 -11.812 -7.202 1.00 89.69 188 GLY A O 1
ATOM 1241 N N . GLY A 1 189 ? 12.365 -13.199 -8.679 1.00 88.38 189 GLY A N 1
ATOM 1242 C CA . GLY A 1 189 ? 12.656 -14.271 -7.731 1.00 88.38 189 GLY A CA 1
ATOM 1243 C C . GLY A 1 189 ? 11.522 -15.200 -7.320 1.00 88.38 189 GLY A C 1
ATOM 1244 O O . GLY A 1 189 ? 10.534 -15.398 -8.030 1.00 88.38 189 GLY A O 1
ATOM 1245 N N . SER A 1 190 ? 11.727 -15.829 -6.162 1.00 88.81 190 SER A N 1
ATOM 1246 C CA . SER A 1 190 ? 10.748 -16.691 -5.501 1.00 88.81 190 SER A CA 1
ATOM 1247 C C . SER A 1 190 ? 9.557 -15.882 -4.981 1.00 88.81 190 SER A C 1
ATOM 1249 O O . SER A 1 190 ? 9.666 -14.687 -4.698 1.00 88.81 190 SER A O 1
ATOM 1251 N N . THR A 1 191 ? 8.408 -16.540 -4.802 1.00 89.25 191 THR A N 1
ATOM 1252 C CA . THR A 1 191 ? 7.216 -15.878 -4.259 1.00 89.25 191 THR A CA 1
ATOM 1253 C C . THR A 1 191 ? 7.478 -15.315 -2.862 1.00 89.25 191 THR A C 1
ATOM 1255 O O . THR A 1 191 ? 7.930 -16.037 -1.971 1.00 89.25 191 THR A O 1
ATOM 1258 N N . VAL A 1 192 ? 7.150 -14.037 -2.663 1.00 93.50 192 VAL A N 1
ATOM 1259 C CA . VAL A 1 192 ? 7.271 -13.349 -1.372 1.00 93.50 192 VAL A CA 1
ATOM 1260 C C . VAL A 1 192 ? 6.435 -14.060 -0.306 1.00 93.50 192 VAL A C 1
ATOM 1262 O O . VAL A 1 192 ? 5.222 -14.214 -0.459 1.00 93.50 192 VAL A O 1
ATOM 1265 N N . ALA A 1 193 ? 7.066 -14.440 0.808 1.00 95.00 193 ALA A N 1
ATOM 1266 C CA . ALA A 1 193 ? 6.374 -15.012 1.962 1.00 95.00 193 ALA A CA 1
ATOM 1267 C C . ALA A 1 193 ? 6.469 -14.076 3.171 1.00 95.00 193 ALA A C 1
ATOM 1269 O O . ALA A 1 193 ? 7.558 -13.721 3.624 1.00 95.00 193 ALA A O 1
ATOM 1270 N N . TRP A 1 194 ? 5.316 -13.677 3.703 1.00 96.88 194 TRP A N 1
ATOM 1271 C CA . TRP A 1 194 ? 5.216 -12.793 4.863 1.00 96.88 194 TRP A CA 1
ATOM 1272 C C . TRP A 1 194 ? 5.550 -13.516 6.170 1.00 96.88 194 TRP A C 1
ATOM 1274 O O . TRP A 1 194 ? 5.215 -14.685 6.361 1.00 96.88 194 TRP A O 1
ATOM 1284 N N . SER A 1 195 ? 6.170 -12.796 7.107 1.00 92.12 195 SER A N 1
ATOM 1285 C CA . SER A 1 195 ? 6.270 -13.256 8.496 1.00 92.12 195 SER A CA 1
ATOM 1286 C C . SER A 1 195 ? 4.876 -13.394 9.127 1.00 92.12 195 SER A C 1
ATOM 1288 O O . SER A 1 195 ? 3.964 -12.620 8.834 1.00 92.12 195 SER A O 1
ATOM 1290 N N . SER A 1 196 ? 4.704 -14.374 10.020 1.00 78.44 196 SER A N 1
ATOM 1291 C CA . SER A 1 196 ? 3.391 -14.840 10.508 1.00 78.44 196 SER A CA 1
ATOM 1292 C C . SER A 1 196 ? 2.568 -13.831 11.323 1.00 78.44 196 SER A C 1
ATOM 1294 O O . SER A 1 196 ? 1.480 -14.167 11.782 1.00 78.44 196 SER A O 1
ATOM 1296 N N . ALA A 1 197 ? 3.082 -12.620 11.549 1.00 84.69 197 ALA A N 1
ATOM 1297 C CA . ALA A 1 197 ? 2.369 -11.538 12.224 1.00 84.69 197 ALA A CA 1
ATOM 1298 C C . ALA A 1 197 ? 1.385 -10.790 11.301 1.00 84.69 197 ALA A C 1
ATOM 1300 O O . ALA A 1 197 ? 0.562 -10.024 11.798 1.00 84.69 197 ALA A O 1
ATOM 1301 N N . LEU A 1 198 ? 1.471 -10.990 9.980 1.00 93.38 198 LEU A N 1
ATOM 1302 C CA . LEU A 1 198 ? 0.652 -10.304 8.981 1.00 93.38 198 LEU A CA 1
ATOM 1303 C C . LEU A 1 198 ? -0.149 -11.306 8.136 1.00 93.38 198 LEU A C 1
ATOM 1305 O O . LEU A 1 198 ? 0.354 -12.348 7.721 1.00 93.38 198 LEU A O 1
ATOM 1309 N N . THR A 1 199 ? -1.402 -10.961 7.847 1.00 96.81 199 THR A N 1
ATOM 1310 C CA . THR A 1 199 ? -2.266 -11.675 6.901 1.00 96.81 199 THR A CA 1
ATOM 1311 C C . THR A 1 199 ? -1.901 -11.239 5.489 1.00 96.81 199 THR A C 1
ATOM 1313 O O . THR A 1 199 ? -2.148 -10.091 5.114 1.00 96.81 199 THR A O 1
ATOM 1316 N N . ALA A 1 200 ? -1.303 -12.144 4.714 1.00 97.62 200 ALA A N 1
ATOM 1317 C CA . ALA A 1 200 ? -0.965 -11.899 3.317 1.00 97.62 200 ALA A CA 1
ATOM 1318 C C . ALA A 1 200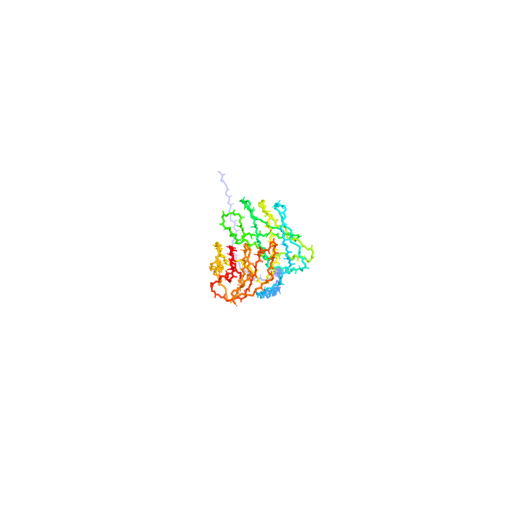 ? -2.226 -11.664 2.467 1.00 97.62 200 ALA A C 1
ATOM 1320 O O . ALA A 1 200 ? -3.217 -12.388 2.584 1.00 97.62 200 ALA A O 1
ATOM 1321 N N . LEU A 1 201 ? -2.164 -10.662 1.595 1.00 97.75 201 LEU A N 1
ATOM 1322 C CA . LEU A 1 201 ? -3.146 -10.388 0.548 1.00 97.75 201 LEU A CA 1
ATOM 1323 C C . LEU A 1 201 ? -2.645 -10.945 -0.797 1.00 97.75 201 LEU A C 1
ATOM 1325 O O . LEU A 1 201 ? -1.468 -11.296 -0.906 1.00 97.75 201 LEU A O 1
ATOM 1329 N N . PRO A 1 202 ? -3.496 -11.026 -1.838 1.00 96.00 202 PRO A N 1
ATOM 1330 C CA . PRO A 1 202 ? -3.058 -11.443 -3.166 1.00 96.00 202 PRO A CA 1
ATOM 1331 C C . PRO A 1 202 ? -1.914 -10.565 -3.696 1.00 96.00 202 PRO A C 1
ATOM 1333 O O . PRO A 1 202 ? -2.088 -9.356 -3.898 1.00 96.00 202 PRO A O 1
ATOM 1336 N N . THR A 1 203 ? -0.759 -11.198 -3.911 1.00 95.69 203 THR A N 1
ATOM 1337 C CA . THR A 1 203 ? 0.414 -10.625 -4.580 1.00 95.69 203 THR A CA 1
ATOM 1338 C C . THR A 1 203 ? 0.104 -10.399 -6.056 1.00 95.69 203 THR A C 1
ATOM 1340 O O . THR A 1 203 ? -0.432 -11.291 -6.714 1.00 95.69 203 THR A O 1
ATOM 1343 N N . LEU A 1 204 ? 0.450 -9.219 -6.565 1.00 95.81 204 LEU A N 1
ATOM 1344 C CA . LEU A 1 204 ? 0.436 -8.919 -7.999 1.00 95.81 204 LEU A CA 1
ATOM 1345 C C . LEU A 1 204 ? 1.781 -9.321 -8.597 1.00 95.81 204 LEU A C 1
ATOM 1347 O O . LEU A 1 204 ? 2.807 -9.098 -7.953 1.00 95.81 204 LEU A O 1
ATOM 1351 N N . VAL A 1 205 ? 1.778 -9.912 -9.790 1.00 92.88 205 VAL A N 1
ATOM 1352 C CA . VAL A 1 205 ? 2.974 -10.481 -10.425 1.00 92.88 205 VAL A CA 1
ATOM 1353 C C . VAL A 1 205 ? 2.998 -10.115 -11.899 1.00 92.88 205 VAL A C 1
ATOM 1355 O O . VAL A 1 205 ? 2.107 -10.487 -12.660 1.00 92.88 205 VAL A O 1
ATOM 1358 N N . VAL A 1 206 ? 4.068 -9.457 -12.328 1.00 84.88 206 VAL A N 1
ATOM 1359 C CA . VAL A 1 206 ? 4.318 -9.177 -13.741 1.00 84.88 206 VAL A CA 1
ATOM 1360 C C . VAL A 1 206 ? 5.470 -10.048 -14.229 1.00 84.88 206 VAL A C 1
ATOM 1362 O O . VAL A 1 206 ? 6.405 -10.372 -13.496 1.00 84.88 206 VAL A O 1
ATOM 1365 N N . ALA A 1 207 ? 5.349 -10.523 -15.468 1.00 71.62 207 ALA A N 1
ATOM 1366 C CA . ALA A 1 207 ? 6.262 -11.511 -16.018 1.00 71.62 207 ALA A CA 1
ATOM 1367 C C . ALA A 1 207 ? 7.672 -10.917 -16.245 1.00 71.62 207 ALA A C 1
ATOM 1369 O O . ALA A 1 207 ? 7.781 -9.887 -16.909 1.00 71.62 207 ALA A O 1
ATOM 1370 N N . PRO A 1 208 ? 8.749 -11.602 -15.807 1.00 74.31 208 PRO A N 1
ATOM 1371 C CA . PRO A 1 208 ? 8.747 -12.995 -15.358 1.00 74.31 208 PRO A CA 1
ATOM 1372 C C . PRO A 1 208 ? 8.424 -13.221 -13.871 1.00 74.31 208 PRO A C 1
ATOM 1374 O O . PRO A 1 208 ? 7.907 -14.294 -13.561 1.00 74.31 208 PRO A O 1
ATOM 1377 N N . SER A 1 209 ? 8.729 -12.285 -12.965 1.00 85.44 209 SER A N 1
ATOM 1378 C CA . SER A 1 209 ? 8.608 -12.524 -11.513 1.00 85.44 209 SER A CA 1
ATOM 1379 C C . SER A 1 209 ? 8.588 -11.270 -10.620 1.00 85.44 209 SER A C 1
ATOM 1381 O O . SER A 1 209 ? 8.765 -11.398 -9.407 1.00 85.44 209 SER A O 1
ATOM 1383 N N . ASP A 1 210 ? 8.349 -10.080 -11.171 1.00 93.00 210 ASP A N 1
ATOM 1384 C CA . ASP A 1 210 ? 8.316 -8.832 -10.396 1.00 93.00 210 ASP A CA 1
ATOM 1385 C C . ASP A 1 210 ? 7.008 -8.734 -9.604 1.00 93.00 210 ASP A C 1
ATOM 1387 O O . ASP A 1 210 ? 5.914 -8.911 -10.150 1.00 93.00 210 ASP A O 1
ATOM 1391 N N . GLN A 1 211 ? 7.117 -8.489 -8.297 1.00 95.56 211 GLN A N 1
ATOM 1392 C CA . GLN A 1 211 ? 6.052 -8.741 -7.326 1.00 95.56 211 GLN A CA 1
ATOM 1393 C C . GLN A 1 211 ? 5.708 -7.517 -6.481 1.00 95.56 211 GLN A C 1
ATOM 1395 O O . GLN A 1 211 ? 6.545 -7.058 -5.707 1.00 95.56 211 GLN A O 1
ATOM 1400 N N . LEU A 1 212 ? 4.436 -7.104 -6.489 1.00 97.88 212 LEU A N 1
ATOM 1401 C CA . LEU A 1 212 ? 3.865 -6.266 -5.431 1.00 97.88 212 LEU A CA 1
ATOM 1402 C C . LEU A 1 212 ? 3.089 -7.150 -4.448 1.00 97.88 212 LEU A C 1
ATOM 1404 O O . LEU A 1 212 ? 1.915 -7.476 -4.652 1.00 97.88 212 LEU A O 1
ATOM 1408 N N . ALA A 1 213 ? 3.753 -7.528 -3.361 1.00 97.69 213 ALA A N 1
ATOM 1409 C CA . ALA A 1 213 ? 3.147 -8.227 -2.239 1.00 97.69 213 ALA A CA 1
ATOM 1410 C C . ALA A 1 213 ? 2.570 -7.221 -1.233 1.00 97.69 213 ALA A C 1
ATOM 1412 O O . ALA A 1 213 ? 3.153 -6.169 -0.973 1.00 97.69 213 ALA A O 1
ATOM 1413 N N . THR A 1 214 ? 1.430 -7.551 -0.628 1.00 98.62 214 THR A N 1
ATOM 1414 C CA . THR A 1 214 ? 0.764 -6.714 0.388 1.00 98.62 214 THR A CA 1
ATOM 1415 C C . THR A 1 214 ? 0.248 -7.576 1.535 1.00 98.62 214 THR A C 1
ATOM 1417 O O . THR A 1 214 ? -0.060 -8.752 1.333 1.00 98.62 214 THR A O 1
ATOM 1420 N N . ALA A 1 215 ? 0.170 -7.023 2.745 1.00 98.56 215 ALA A N 1
ATOM 1421 C CA . ALA A 1 215 ? -0.344 -7.732 3.917 1.00 98.56 215 ALA A CA 1
ATOM 1422 C C . ALA A 1 215 ? -0.854 -6.775 5.002 1.00 98.56 215 ALA A C 1
ATOM 1424 O O . ALA A 1 215 ? -0.474 -5.606 5.036 1.00 98.56 215 ALA A O 1
ATOM 1425 N N . TYR A 1 216 ? -1.693 -7.269 5.917 1.00 98.44 216 TYR A N 1
ATOM 1426 C CA . TYR A 1 216 ? -2.238 -6.461 7.014 1.00 98.44 216 TYR A CA 1
ATOM 1427 C C . TYR A 1 216 ? -2.407 -7.237 8.326 1.00 98.44 216 TYR A C 1
ATOM 1429 O O . TYR A 1 216 ? -2.490 -8.463 8.339 1.00 98.44 216 TYR A O 1
ATOM 1437 N N . ALA A 1 217 ? -2.531 -6.518 9.438 1.00 97.38 217 ALA A N 1
ATOM 1438 C CA . ALA A 1 217 ? -3.033 -7.052 10.701 1.00 97.38 217 ALA A CA 1
ATOM 1439 C C . ALA A 1 217 ? -3.801 -5.980 11.483 1.00 97.38 217 ALA A C 1
ATOM 1441 O O . ALA A 1 217 ? -3.476 -4.796 11.404 1.00 97.38 217 ALA A O 1
ATOM 1442 N N . VAL A 1 218 ? -4.789 -6.401 12.277 1.00 96.06 218 VAL A N 1
ATOM 1443 C CA . VAL A 1 218 ? -5.325 -5.581 13.374 1.00 96.06 218 VAL A CA 1
ATOM 1444 C C . VAL A 1 218 ? -4.523 -5.926 14.625 1.00 96.06 218 VAL A C 1
ATOM 1446 O O . VAL A 1 218 ? -4.410 -7.096 14.989 1.00 96.06 218 VAL A O 1
ATOM 1449 N N . VAL A 1 219 ? -3.934 -4.916 15.255 1.00 95.56 219 VAL A N 1
ATOM 1450 C CA . VAL A 1 219 ? -2.951 -5.044 16.336 1.00 95.56 219 VAL A CA 1
ATOM 1451 C C . VAL A 1 219 ? -3.296 -4.130 17.513 1.00 95.56 219 VAL A C 1
ATOM 1453 O O . VAL A 1 219 ? -4.170 -3.270 17.404 1.00 95.56 219 VAL A O 1
ATOM 1456 N N . GLY A 1 220 ? -2.609 -4.315 18.641 1.00 94.88 220 GLY A N 1
ATOM 1457 C CA . GLY A 1 220 ? -2.618 -3.365 19.756 1.00 94.88 220 GLY A CA 1
ATOM 1458 C C . GLY A 1 220 ? -1.563 -2.268 19.593 1.00 94.88 220 GLY A C 1
ATOM 1459 O O . GLY A 1 220 ? -1.031 -2.045 18.505 1.00 94.88 220 GLY A O 1
ATOM 1460 N N . SER A 1 221 ? -1.218 -1.608 20.698 1.00 93.31 221 SER A N 1
ATOM 1461 C CA . SER A 1 221 ? -0.102 -0.665 20.718 1.00 93.31 221 SER A CA 1
ATOM 1462 C C . SER A 1 221 ? 1.243 -1.397 20.677 1.00 93.31 221 SER A C 1
ATOM 1464 O O . SER A 1 221 ? 1.397 -2.486 21.230 1.00 93.31 221 SER A O 1
ATOM 1466 N N . GLY A 1 222 ? 2.235 -0.796 20.022 1.00 94.50 222 GLY A N 1
ATOM 1467 C CA . GLY A 1 222 ? 3.546 -1.416 19.836 1.00 94.50 222 GLY A CA 1
ATOM 1468 C C . GLY A 1 222 ? 4.354 -0.758 18.724 1.00 94.50 222 GLY A C 1
ATOM 1469 O O . GLY A 1 222 ? 4.107 0.390 18.361 1.00 94.50 222 GLY A O 1
ATOM 1470 N N . SER A 1 223 ? 5.312 -1.497 18.168 1.00 95.12 223 SER A N 1
ATOM 1471 C CA . SER A 1 223 ? 6.043 -1.110 16.959 1.00 95.12 223 SER A CA 1
ATOM 1472 C C . SER A 1 223 ? 6.094 -2.303 16.012 1.00 95.12 223 SER A C 1
ATOM 1474 O O . SER A 1 223 ? 6.371 -3.421 16.449 1.00 95.12 223 SER A O 1
ATOM 1476 N N . TYR A 1 224 ? 5.777 -2.075 14.740 1.00 96.44 224 TYR A N 1
ATOM 1477 C CA . TYR A 1 224 ? 5.490 -3.128 13.766 1.00 96.44 224 TYR A CA 1
ATOM 1478 C C . TYR A 1 224 ? 6.173 -2.845 12.432 1.00 96.44 224 TYR A C 1
ATOM 1480 O O . TYR A 1 224 ? 6.319 -1.692 12.036 1.00 96.44 224 TYR A O 1
ATOM 1488 N N . GLN A 1 225 ? 6.570 -3.902 11.729 1.00 97.06 225 GLN A N 1
ATOM 1489 C CA . GLN A 1 225 ? 7.294 -3.832 10.461 1.00 97.06 225 GLN A CA 1
ATOM 1490 C C . GLN A 1 225 ? 6.641 -4.726 9.405 1.00 97.06 225 GLN A C 1
ATOM 1492 O O . GLN A 1 225 ? 6.080 -5.775 9.727 1.00 97.06 225 GLN A O 1
ATOM 1497 N N . ALA A 1 226 ? 6.763 -4.336 8.141 1.00 97.75 226 ALA A N 1
ATOM 1498 C CA . ALA A 1 226 ? 6.516 -5.202 7.004 1.00 97.75 226 ALA A CA 1
ATOM 1499 C C . ALA A 1 226 ? 7.772 -6.055 6.791 1.00 97.75 226 ALA A C 1
ATOM 1501 O O . ALA A 1 226 ? 8.814 -5.533 6.396 1.00 97.75 226 ALA A O 1
ATOM 1502 N N . SER A 1 227 ? 7.704 -7.353 7.100 1.00 97.69 227 SER A N 1
ATOM 1503 C CA . SER A 1 227 ? 8.848 -8.258 6.932 1.00 97.69 227 SER A CA 1
ATOM 1504 C C . SER A 1 227 ? 8.474 -9.679 6.533 1.00 97.69 227 SER A C 1
ATOM 1506 O O . SER A 1 227 ? 7.385 -10.168 6.857 1.00 97.69 227 SER A O 1
ATOM 1508 N N . GLY A 1 228 ? 9.419 -10.359 5.891 1.00 96.94 228 GLY A N 1
ATOM 1509 C CA . GLY A 1 228 ? 9.276 -11.719 5.384 1.00 96.94 228 GLY A CA 1
ATOM 1510 C C . GLY A 1 228 ? 10.494 -12.150 4.565 1.00 96.94 228 GLY A C 1
ATOM 1511 O O . GLY A 1 228 ? 11.563 -11.553 4.672 1.00 96.94 228 GLY A O 1
ATOM 1512 N N . SER A 1 229 ? 10.345 -13.191 3.750 1.00 95.56 229 SER A N 1
ATOM 1513 C CA . SER A 1 229 ? 11.414 -13.725 2.901 1.00 95.56 229 SER A CA 1
ATOM 1514 C C . SER A 1 229 ? 11.190 -13.432 1.418 1.00 95.56 229 SER A C 1
ATOM 1516 O O . SER A 1 229 ? 10.101 -13.668 0.891 1.00 95.56 229 SER A O 1
ATOM 1518 N N . CYS A 1 230 ? 12.266 -13.014 0.758 1.00 94.94 230 CYS A N 1
ATOM 1519 C CA . CYS A 1 230 ? 12.468 -12.990 -0.688 1.00 94.94 230 CYS A CA 1
ATOM 1520 C C . CYS A 1 230 ? 13.952 -13.290 -0.976 1.00 94.94 230 CYS A C 1
ATOM 1522 O O . CYS A 1 230 ? 14.775 -13.307 -0.057 1.00 94.94 230 CYS A O 1
ATOM 1524 N N . ASP A 1 231 ? 14.294 -13.555 -2.234 1.00 93.31 231 ASP A N 1
ATOM 1525 C CA . ASP A 1 231 ? 15.658 -13.875 -2.685 1.00 93.31 231 ASP A CA 1
ATOM 1526 C C . ASP A 1 231 ? 16.245 -12.837 -3.665 1.00 93.31 231 ASP A C 1
ATOM 1528 O O . ASP A 1 231 ? 17.393 -12.975 -4.082 1.00 93.31 231 ASP A O 1
ATOM 1532 N N . HIS A 1 232 ? 15.492 -11.779 -3.982 1.00 94.94 232 HIS A N 1
ATOM 1533 C CA . HIS A 1 232 ? 15.860 -10.701 -4.909 1.00 94.94 232 HIS A CA 1
ATOM 1534 C C . HIS A 1 232 ? 15.850 -9.325 -4.224 1.00 94.94 232 HIS A C 1
ATOM 1536 O O . HIS A 1 232 ? 15.569 -9.213 -3.028 1.00 94.94 232 HIS A O 1
ATOM 1542 N N . GLN A 1 233 ? 16.200 -8.278 -4.976 1.00 96.50 233 GLN A N 1
ATOM 1543 C CA . GLN A 1 233 ? 16.119 -6.889 -4.532 1.00 96.50 233 GLN A CA 1
ATOM 1544 C C . GLN A 1 233 ? 14.687 -6.529 -4.126 1.00 96.50 233 GLN A C 1
ATOM 1546 O O . GLN A 1 233 ? 13.730 -6.890 -4.810 1.00 96.50 233 GLN A O 1
ATOM 1551 N N . TRP A 1 234 ? 14.549 -5.793 -3.026 1.00 97.75 234 TRP A N 1
ATOM 1552 C CA . TRP A 1 234 ? 13.258 -5.447 -2.445 1.00 97.75 234 TRP A CA 1
ATOM 1553 C C . TRP A 1 234 ? 13.219 -4.011 -1.932 1.00 97.75 234 TRP A C 1
ATOM 1555 O O . TRP A 1 234 ? 14.224 -3.454 -1.494 1.00 97.75 234 TRP A O 1
ATOM 1565 N N . MET A 1 235 ? 12.019 -3.436 -1.925 1.00 98.50 235 MET A N 1
ATOM 1566 C CA . MET A 1 235 ? 11.685 -2.167 -1.281 1.00 98.50 235 MET A CA 1
ATOM 1567 C C . MET A 1 235 ? 10.396 -2.390 -0.489 1.00 98.50 235 MET A C 1
ATOM 1569 O O . MET A 1 235 ? 9.372 -2.768 -1.068 1.00 98.50 235 MET A O 1
ATOM 1573 N N . ALA A 1 236 ? 10.452 -2.203 0.826 1.00 98.50 236 ALA A N 1
ATOM 1574 C CA . ALA A 1 236 ? 9.363 -2.523 1.736 1.00 98.50 236 ALA A CA 1
ATOM 1575 C C . ALA A 1 236 ? 8.933 -1.301 2.547 1.00 98.50 236 ALA A C 1
ATOM 1577 O O . ALA A 1 236 ? 9.762 -0.638 3.171 1.00 98.50 236 ALA A O 1
ATOM 1578 N N . ASP A 1 237 ? 7.622 -1.088 2.595 1.00 98.75 237 ASP A N 1
ATOM 1579 C CA . ASP A 1 237 ? 6.947 -0.039 3.347 1.00 98.75 237 ASP A CA 1
ATOM 1580 C C . ASP A 1 237 ? 6.026 -0.660 4.399 1.00 98.75 237 ASP A C 1
ATOM 1582 O O . ASP A 1 237 ? 5.332 -1.647 4.140 1.00 98.75 237 ASP A O 1
ATOM 1586 N N . VAL A 1 238 ? 5.952 -0.036 5.573 1.00 98.69 238 VAL A N 1
ATOM 1587 C CA . VAL A 1 238 ? 4.911 -0.291 6.574 1.00 98.69 238 VAL A CA 1
ATOM 1588 C C . VAL A 1 238 ? 4.216 1.011 6.940 1.00 98.69 238 VAL A C 1
ATOM 1590 O O . VAL A 1 238 ? 4.861 2.044 7.111 1.00 98.69 238 VAL A O 1
ATOM 1593 N N . VAL A 1 239 ? 2.898 0.953 7.113 1.00 98.56 239 VAL A N 1
ATOM 1594 C CA . VAL A 1 239 ? 2.080 2.044 7.649 1.00 98.56 239 VAL A CA 1
ATOM 1595 C C . VAL A 1 239 ? 1.245 1.545 8.824 1.00 98.56 239 VAL A C 1
ATOM 1597 O O . VAL A 1 239 ? 0.792 0.400 8.855 1.00 98.56 239 VAL A O 1
ATOM 1600 N N . THR A 1 240 ? 1.031 2.422 9.800 1.00 98.12 240 THR A N 1
ATOM 1601 C CA . THR A 1 240 ? 0.141 2.186 10.942 1.00 98.12 240 THR A CA 1
ATOM 1602 C C . THR A 1 240 ? -1.027 3.164 10.896 1.00 98.12 240 THR A C 1
ATOM 1604 O O . THR A 1 240 ? -0.852 4.334 10.545 1.00 98.12 240 THR A O 1
ATOM 1607 N N . LEU A 1 241 ? -2.221 2.681 11.229 1.00 97.12 241 LEU A N 1
ATOM 1608 C CA . LEU A 1 241 ? -3.485 3.410 11.145 1.00 97.12 241 LEU A CA 1
ATOM 1609 C C . LEU A 1 241 ? -4.267 3.282 12.462 1.00 97.12 241 LEU A C 1
ATOM 1611 O O . LEU A 1 241 ? -4.202 2.240 13.124 1.00 97.12 241 LEU A O 1
ATOM 1615 N N . ALA A 1 242 ? -5.038 4.311 12.823 1.00 93.75 242 ALA A N 1
ATOM 1616 C CA . ALA A 1 242 ? -5.914 4.343 14.004 1.00 93.75 242 ALA A CA 1
ATOM 1617 C C . ALA A 1 242 ? -7.072 5.336 13.828 1.00 93.75 242 ALA A C 1
ATOM 1619 O O . ALA A 1 242 ? -7.217 5.895 12.727 1.00 93.75 242 ALA A O 1
#